Protein AF-X0Y230-F1 (afdb_monomer)

Sequence (253 aa):
PLDTLATDNTNALYVGYWQPINAIVFDIGTAVNNNAAVLLVQYWNGAAWASCSAVDTTDSPSGTPFAIDGALTWGIGDVAAGAESPRRINGFTLFWYRITTDTLLDAVDILKVTVVKDWRGIEDLTDGQYITCSGFLWMDDGDDDKQDFLENVISESRGSFAKFKDTTADEDIAAADEIYIGFPIRVIGFSLDVVSEYHNNGNASTLEVYYWSGSTWVEYTAADELTDGTSKNSKTFCQSGEVRLEDKGTLVK

Solvent-accessible surface area (backbone atoms only — not comparable to full-atom values): 15120 Å² total; per-residue (Å²): 119,51,51,49,35,37,80,40,100,79,41,58,52,77,50,69,35,90,53,79,64,37,30,44,35,43,39,52,44,93,41,42,22,80,39,66,41,53,78,45,43,26,36,32,48,74,86,52,78,43,73,44,73,54,46,76,47,16,40,42,102,77,50,12,47,55,47,39,57,30,33,42,35,43,58,98,64,55,58,57,72,69,46,68,29,66,46,78,57,98,89,43,76,20,32,41,35,39,37,37,49,80,39,61,41,40,61,46,39,75,75,46,79,48,73,42,64,66,90,70,76,85,74,80,85,72,89,82,71,90,75,80,70,77,36,35,36,40,36,40,62,92,75,74,43,77,47,80,33,40,80,23,64,72,42,92,47,97,86,40,60,69,74,83,71,84,74,100,61,95,60,70,89,52,98,72,42,47,77,48,79,35,60,98,61,93,71,57,50,52,75,48,85,49,61,77,90,75,72,51,46,87,54,81,47,79,84,80,50,69,46,77,75,87,85,49,79,43,78,61,43,75,91,40,61,53,41,65,45,17,43,52,96,59,6,37,56,42,37,50,27,45,35,38,38,56,78,78,71,61,76,83,128

pLDDT: mean 83.29, std 13.49, range [33.19, 96.44]

Foldseek 3Di:
DLQCQAVDQPRWDKDFDADDFFKKWFAWDPDFWPDAKDKWKWWDQPPDTHTFPWDAPCDDPRNTHRRHTTMTGGDPPSQAVLRFAWDDDPNDTGTMMIMGINDGTDDIDTPDMDTHHDDDDPPDPDPPDDDQWPWKWKADPVVRDIDTLSVQQRDPDPPRDDDDDDDDDDDDQDPPMDIDTHDPDDDQWHWDAQPLVPDFFPDQDDDWDWDDPVPDTDTQDVVQVWDQQCDDPRTGRRHTGITGGRDSPHDPD

Structure (mmCIF, N/CA/C/O backbone):
data_AF-X0Y230-F1
#
_entry.id   AF-X0Y230-F1
#
loop_
_atom_site.group_PDB
_atom_site.id
_atom_site.type_symbol
_atom_site.label_atom_id
_atom_site.label_alt_id
_atom_site.label_comp_id
_atom_site.label_asym_id
_atom_site.label_entity_id
_atom_site.label_seq_id
_atom_site.pdbx_PDB_ins_code
_atom_site.Cartn_x
_atom_site.Cartn_y
_atom_site.Cartn_z
_atom_site.occupancy
_atom_site.B_iso_or_equiv
_atom_site.auth_seq_id
_atom_site.auth_comp_id
_atom_site.auth_asym_id
_atom_site.auth_atom_id
_atom_site.pdbx_PDB_model_num
ATOM 1 N N . PRO A 1 1 ? 19.634 -15.670 -23.166 1.00 53.16 1 PRO A N 1
ATOM 2 C CA . PRO A 1 1 ? 20.045 -14.584 -24.087 1.00 53.16 1 PRO A CA 1
ATOM 3 C C . PRO A 1 1 ? 18.844 -13.672 -24.380 1.00 53.16 1 PRO A C 1
ATOM 5 O O . PRO A 1 1 ? 17.724 -14.170 -24.401 1.00 53.16 1 PRO A O 1
ATOM 8 N N . LEU A 1 2 ? 19.047 -12.356 -24.529 1.00 56.75 2 LEU A N 1
ATOM 9 C CA . LEU A 1 2 ? 17.942 -11.429 -24.839 1.00 56.75 2 LEU A CA 1
ATOM 10 C C . LEU A 1 2 ? 17.310 -11.685 -26.221 1.00 56.75 2 LEU A C 1
ATOM 12 O O . LEU A 1 2 ? 16.158 -11.313 -26.425 1.00 56.75 2 LEU A O 1
ATOM 16 N N . ASP A 1 3 ? 18.004 -12.400 -27.114 1.00 52.84 3 ASP A N 1
ATOM 17 C CA . ASP A 1 3 ? 17.516 -12.746 -28.457 1.00 52.84 3 ASP A CA 1
ATOM 18 C C . ASP A 1 3 ? 16.308 -13.703 -28.472 1.00 52.84 3 ASP A C 1
ATOM 20 O O . ASP A 1 3 ? 15.740 -13.943 -29.529 1.00 52.84 3 ASP A O 1
ATOM 24 N N . THR A 1 4 ? 15.881 -14.238 -27.319 1.00 55.38 4 THR A N 1
ATOM 25 C CA . THR A 1 4 ? 14.679 -15.082 -27.206 1.00 55.38 4 THR A CA 1
ATOM 26 C C . THR A 1 4 ? 13.485 -14.357 -26.584 1.00 55.38 4 THR A C 1
ATOM 28 O O . THR A 1 4 ? 12.434 -14.969 -26.398 1.00 55.38 4 THR A O 1
ATOM 31 N N . LEU A 1 5 ? 13.597 -13.067 -26.232 1.00 58.09 5 LEU A N 1
ATOM 32 C CA . LEU A 1 5 ? 12.553 -12.382 -25.454 1.00 58.09 5 LEU A CA 1
ATOM 33 C C . LEU A 1 5 ? 11.200 -12.276 -26.186 1.00 58.09 5 LEU A C 1
ATOM 35 O O . LEU A 1 5 ? 10.178 -12.168 -25.524 1.00 58.09 5 LEU A O 1
ATOM 39 N N . ALA A 1 6 ? 11.177 -12.385 -27.519 1.00 54.72 6 ALA A N 1
ATOM 40 C CA . ALA A 1 6 ? 9.938 -12.338 -28.306 1.00 54.72 6 ALA A CA 1
ATOM 41 C C . ALA A 1 6 ? 9.612 -13.624 -29.077 1.00 54.72 6 ALA A C 1
ATOM 43 O O . ALA A 1 6 ? 8.663 -13.645 -29.861 1.00 54.72 6 ALA A O 1
ATOM 44 N N . THR A 1 7 ? 10.386 -14.702 -28.904 1.00 52.50 7 THR A N 1
ATOM 45 C CA . THR A 1 7 ? 10.084 -15.982 -29.576 1.00 52.50 7 THR A CA 1
ATOM 46 C C . THR A 1 7 ? 8.878 -16.695 -28.965 1.00 52.50 7 THR A C 1
ATOM 48 O O . THR A 1 7 ? 8.292 -17.568 -29.600 1.00 52.50 7 THR A O 1
ATOM 51 N N . ASP A 1 8 ? 8.485 -16.303 -27.755 1.00 54.91 8 ASP A N 1
ATOM 52 C CA . ASP A 1 8 ? 7.215 -16.640 -27.133 1.00 54.91 8 ASP A CA 1
ATOM 53 C C . ASP A 1 8 ? 6.731 -15.435 -26.310 1.00 54.91 8 ASP A C 1
ATOM 55 O O . ASP A 1 8 ? 7.521 -14.643 -25.804 1.00 54.91 8 ASP A O 1
ATOM 59 N N . ASN A 1 9 ? 5.420 -15.281 -26.168 1.00 54.03 9 ASN A N 1
ATOM 60 C CA . ASN A 1 9 ? 4.802 -14.235 -25.348 1.00 54.03 9 ASN A CA 1
ATOM 61 C C . ASN A 1 9 ? 4.917 -14.507 -23.831 1.00 54.03 9 ASN A C 1
ATOM 63 O O . ASN A 1 9 ? 4.177 -13.919 -23.037 1.00 54.03 9 ASN A O 1
ATOM 67 N N . THR A 1 10 ? 5.795 -15.427 -23.423 1.00 62.84 10 THR A N 1
ATOM 68 C CA . THR A 1 10 ? 6.021 -15.819 -22.028 1.00 62.84 10 THR A CA 1
ATOM 69 C C . THR A 1 10 ? 7.382 -15.367 -21.499 1.00 62.84 10 THR A C 1
ATOM 71 O O . THR A 1 10 ? 7.554 -15.273 -20.280 1.00 62.84 10 THR A O 1
ATOM 74 N N . ASN A 1 11 ? 8.314 -15.018 -22.386 1.00 82.44 11 ASN A N 1
ATOM 75 C CA . ASN A 1 11 ? 9.632 -14.528 -22.030 1.00 82.44 11 ASN A CA 1
ATOM 76 C C . ASN A 1 11 ? 9.553 -13.063 -21.603 1.00 82.44 11 ASN A C 1
ATOM 78 O O . ASN A 1 11 ? 8.995 -12.202 -22.278 1.00 82.44 11 ASN A O 1
ATOM 82 N N . ALA A 1 12 ? 10.105 -12.787 -20.427 1.00 88.81 12 ALA A N 1
ATOM 83 C CA . ALA A 1 12 ? 10.137 -11.457 -19.851 1.00 88.81 12 ALA A CA 1
ATOM 84 C C . ALA A 1 12 ? 11.400 -11.289 -19.010 1.00 88.81 12 ALA A C 1
ATOM 86 O O . ALA A 1 12 ? 11.891 -12.247 -18.402 1.00 88.81 12 ALA A O 1
ATOM 87 N N . LEU A 1 13 ? 11.900 -10.059 -18.938 1.00 90.88 13 LEU A N 1
ATOM 88 C CA . LEU A 1 13 ? 12.910 -9.688 -17.953 1.00 90.88 13 LEU A CA 1
ATOM 89 C C . LEU A 1 13 ? 12.200 -9.384 -16.640 1.00 90.88 13 LEU A C 1
ATOM 91 O O . LEU A 1 13 ? 11.261 -8.595 -16.625 1.00 90.88 13 LEU A O 1
ATOM 95 N N . TYR A 1 14 ? 12.654 -9.989 -15.545 1.00 93.38 14 TYR A N 1
ATOM 96 C CA . TYR A 1 14 ? 12.117 -9.732 -14.212 1.00 93.38 14 TYR A CA 1
ATOM 97 C C . TYR A 1 14 ? 13.120 -8.926 -13.397 1.00 93.38 14 TYR A C 1
ATOM 99 O O . TYR A 1 14 ? 14.241 -9.375 -13.160 1.00 93.38 14 TYR A O 1
ATOM 107 N N . VAL A 1 15 ? 12.694 -7.755 -12.935 1.00 95.00 15 VAL A N 1
ATOM 108 C CA . VAL A 1 15 ? 13.459 -6.889 -12.038 1.00 95.00 15 VAL A CA 1
ATOM 109 C C . VAL A 1 15 ? 12.710 -6.819 -10.717 1.00 95.00 15 VAL A C 1
ATOM 111 O O . VAL A 1 15 ? 11.542 -6.442 -10.678 1.00 95.00 15 VAL A O 1
ATOM 114 N N . GLY A 1 16 ? 13.361 -7.251 -9.640 1.00 94.19 16 GLY A N 1
ATOM 115 C CA . GLY A 1 16 ? 12.783 -7.283 -8.299 1.00 94.19 16 GLY A CA 1
ATOM 116 C C . GLY A 1 16 ? 13.491 -6.309 -7.369 1.00 94.19 16 GLY A C 1
ATOM 117 O O . GLY A 1 16 ? 14.721 -6.251 -7.362 1.00 94.19 16 GLY A O 1
ATOM 118 N N . TYR A 1 17 ? 12.731 -5.588 -6.548 1.00 94.75 17 TYR A N 1
ATOM 119 C CA . TYR A 1 17 ? 13.275 -4.747 -5.482 1.00 94.75 17 TYR A CA 1
ATOM 120 C C . TYR A 1 17 ? 12.468 -4.903 -4.187 1.00 94.75 17 TYR A C 1
ATOM 122 O O . TYR A 1 17 ? 11.308 -5.306 -4.206 1.00 94.75 17 TYR A O 1
ATOM 130 N N . TRP A 1 18 ? 13.084 -4.645 -3.029 1.00 91.00 18 TRP A N 1
ATOM 131 C CA . TRP A 1 18 ? 12.427 -4.8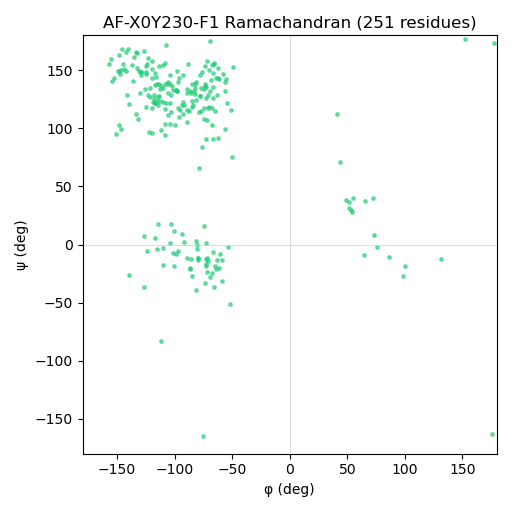47 -1.724 1.00 91.00 18 TRP A CA 1
ATOM 132 C C . TRP A 1 18 ? 11.329 -3.816 -1.431 1.00 91.00 18 TRP A C 1
ATOM 134 O O . TRP A 1 18 ? 10.564 -3.969 -0.486 1.00 91.00 18 TRP A O 1
ATOM 144 N N . GLN A 1 19 ? 11.268 -2.757 -2.231 1.00 89.31 19 GLN A N 1
ATOM 145 C CA . GLN A 1 19 ? 10.275 -1.695 -2.190 1.00 89.31 19 GLN A CA 1
ATOM 146 C C . GLN A 1 19 ? 9.822 -1.400 -3.620 1.00 89.31 19 GLN A C 1
ATOM 148 O O . GLN A 1 19 ? 10.543 -1.724 -4.566 1.00 89.31 19 GLN A O 1
ATOM 153 N N . PRO A 1 20 ? 8.670 -0.750 -3.795 1.00 89.56 20 PRO A N 1
ATOM 154 C CA . PRO A 1 20 ? 8.321 -0.192 -5.084 1.00 89.56 20 PRO A CA 1
ATOM 155 C C . PRO A 1 20 ? 9.340 0.819 -5.619 1.00 89.56 20 PRO A C 1
ATOM 157 O O . PRO A 1 20 ? 9.945 1.576 -4.853 1.00 89.56 20 PRO A O 1
ATOM 160 N N . ILE A 1 21 ? 9.497 0.848 -6.937 1.00 91.81 21 ILE A N 1
ATOM 161 C CA . ILE A 1 21 ? 10.421 1.715 -7.678 1.00 91.81 21 ILE A CA 1
ATOM 162 C C . ILE A 1 21 ? 9.663 2.484 -8.763 1.00 91.81 21 ILE A C 1
ATOM 164 O O . ILE A 1 21 ? 8.522 2.156 -9.079 1.00 91.81 21 ILE A O 1
ATOM 168 N N . ASN A 1 22 ? 10.301 3.504 -9.334 1.00 92.12 22 ASN A N 1
ATOM 169 C CA . ASN A 1 22 ? 9.739 4.294 -10.434 1.00 92.12 22 ASN A CA 1
ATOM 170 C C . ASN A 1 22 ? 10.625 4.344 -11.683 1.00 92.12 22 ASN A C 1
ATOM 172 O O . ASN A 1 22 ? 10.225 4.892 -12.711 1.00 92.12 22 ASN A O 1
ATOM 176 N N . ALA A 1 23 ? 11.832 3.779 -11.606 1.00 93.62 23 ALA A N 1
ATOM 177 C CA . ALA A 1 23 ? 12.665 3.598 -12.777 1.00 93.62 23 ALA A CA 1
ATOM 178 C C . ALA A 1 23 ? 13.568 2.373 -12.690 1.00 93.62 23 ALA A C 1
ATOM 180 O O . ALA A 1 23 ? 14.070 2.013 -11.620 1.00 93.62 23 ALA A O 1
ATOM 181 N N . ILE A 1 24 ? 13.849 1.806 -13.860 1.00 96.00 24 ILE A N 1
ATOM 182 C CA . ILE A 1 24 ? 14.870 0.785 -14.080 1.00 96.00 24 ILE A CA 1
ATOM 183 C C . ILE A 1 24 ? 15.871 1.358 -15.079 1.00 96.00 24 ILE A C 1
ATOM 185 O O . ILE A 1 24 ? 15.512 1.666 -16.208 1.00 96.00 24 ILE A O 1
ATOM 189 N N . VAL A 1 25 ? 17.118 1.511 -14.653 1.00 96.44 25 VAL A N 1
ATOM 190 C CA . VAL A 1 25 ? 18.216 2.081 -15.437 1.00 96.44 25 VAL A CA 1
ATOM 191 C C . VAL A 1 25 ? 19.114 0.951 -15.926 1.00 96.44 25 VAL A C 1
ATOM 193 O O . VAL A 1 25 ? 19.560 0.126 -15.121 1.00 96.44 25 VAL A O 1
ATOM 196 N N . PHE A 1 26 ? 19.391 0.946 -17.225 1.00 96.12 26 PHE A N 1
ATOM 197 C CA . PHE A 1 26 ? 20.202 -0.038 -17.926 1.00 96.12 26 PHE A CA 1
ATOM 198 C C . PHE A 1 26 ? 21.497 0.591 -18.442 1.00 96.12 26 PHE A C 1
ATOM 200 O O . PHE A 1 26 ? 21.484 1.662 -19.044 1.00 96.12 26 PHE A O 1
ATOM 207 N N . ASP A 1 27 ? 22.596 -0.119 -18.208 1.00 96.38 27 ASP A N 1
ATOM 208 C CA . ASP A 1 27 ? 23.914 0.111 -18.804 1.00 96.38 27 ASP A CA 1
ATOM 209 C C . ASP A 1 27 ? 24.123 -0.987 -19.854 1.00 96.38 27 ASP A C 1
ATOM 211 O O . ASP A 1 27 ? 24.160 -2.182 -19.514 1.00 96.38 27 ASP A O 1
ATOM 215 N N . ILE A 1 28 ? 24.134 -0.591 -21.123 1.00 94.12 28 ILE A N 1
ATOM 216 C CA . ILE A 1 28 ? 24.151 -1.474 -22.281 1.00 94.12 28 ILE A CA 1
ATOM 217 C C . ILE A 1 28 ? 25.589 -1.609 -22.784 1.00 94.12 28 ILE A C 1
ATOM 219 O O . ILE A 1 28 ? 26.332 -0.647 -22.957 1.00 94.12 28 ILE A O 1
ATOM 223 N N . GLY A 1 29 ? 25.993 -2.852 -23.021 1.00 92.75 29 GLY A N 1
ATOM 224 C CA . GLY A 1 29 ? 27.313 -3.183 -23.527 1.00 92.75 29 GLY A CA 1
ATOM 225 C C . GLY A 1 29 ? 27.478 -2.883 -25.014 1.00 92.75 29 GLY A C 1
ATOM 226 O O . GLY A 1 29 ? 26.696 -2.191 -25.657 1.00 92.75 29 GLY A O 1
ATOM 227 N N . THR A 1 30 ? 28.534 -3.444 -25.599 1.00 92.31 30 THR A N 1
ATOM 228 C CA . THR A 1 30 ? 28.849 -3.217 -27.016 1.00 92.31 30 THR A CA 1
ATOM 229 C C . THR A 1 30 ? 27.891 -3.924 -27.976 1.00 92.31 30 THR A C 1
ATOM 231 O O . THR A 1 30 ? 27.796 -3.516 -29.131 1.00 92.31 30 THR A O 1
ATOM 234 N N . ALA A 1 31 ? 27.219 -4.994 -27.532 1.00 93.06 31 ALA A N 1
ATOM 235 C CA . ALA A 1 31 ? 26.151 -5.636 -28.290 1.00 93.06 31 ALA A CA 1
ATOM 236 C C . ALA A 1 31 ? 24.815 -4.970 -27.941 1.00 93.06 31 ALA A C 1
ATOM 238 O O . ALA A 1 31 ? 24.370 -5.025 -26.793 1.00 93.06 31 ALA A O 1
ATOM 239 N N . VAL A 1 32 ? 24.202 -4.338 -28.939 1.00 92.94 32 VAL A N 1
ATOM 240 C CA . VAL A 1 32 ? 22.982 -3.534 -28.804 1.00 92.94 32 VAL A CA 1
ATOM 241 C C . VAL A 1 32 ? 21.895 -4.060 -29.728 1.00 92.94 32 VAL A C 1
ATOM 243 O O . VAL A 1 32 ? 22.179 -4.736 -30.721 1.00 92.94 32 VAL A O 1
ATOM 246 N N . ASN A 1 33 ? 20.649 -3.708 -29.429 1.00 91.81 33 ASN A N 1
ATOM 247 C CA . ASN A 1 33 ? 19.531 -4.036 -30.298 1.00 91.81 33 ASN A CA 1
ATOM 248 C C . ASN A 1 33 ? 19.413 -3.025 -31.448 1.00 91.81 33 ASN A C 1
ATOM 250 O O . ASN A 1 33 ? 19.541 -1.822 -31.237 1.00 91.81 33 ASN A O 1
ATOM 254 N N . ASN A 1 34 ? 19.143 -3.517 -32.659 1.00 91.00 34 ASN A N 1
ATOM 255 C CA . ASN A 1 34 ? 18.923 -2.707 -33.861 1.00 91.00 34 ASN A CA 1
ATOM 256 C C . ASN A 1 34 ? 17.489 -2.838 -34.403 1.00 91.00 34 ASN A C 1
ATOM 258 O O . ASN A 1 34 ? 17.124 -2.139 -35.351 1.00 91.00 34 ASN A O 1
ATOM 262 N N . ASN A 1 35 ? 16.658 -3.698 -33.805 1.00 89.88 35 ASN A N 1
ATOM 263 C CA . ASN A 1 35 ? 15.277 -3.917 -34.228 1.00 89.88 35 ASN A CA 1
ATOM 264 C C . ASN A 1 35 ? 14.317 -2.957 -33.517 1.00 89.88 35 ASN A C 1
ATOM 266 O O . ASN A 1 35 ? 14.331 -2.837 -32.291 1.00 89.88 35 ASN A O 1
ATOM 270 N N . ALA A 1 36 ? 13.456 -2.284 -34.282 1.00 90.88 36 ALA A N 1
ATOM 271 C CA . ALA A 1 36 ? 12.382 -1.476 -33.711 1.00 90.88 36 ALA A CA 1
ATOM 272 C C . ALA A 1 36 ? 11.404 -2.369 -32.929 1.00 90.88 36 ALA A C 1
ATOM 274 O O . ALA A 1 36 ? 10.925 -3.384 -33.447 1.00 90.88 36 ALA A O 1
ATOM 275 N N . ALA A 1 37 ? 11.127 -1.979 -31.688 1.00 90.06 37 ALA A N 1
ATOM 276 C CA . ALA A 1 37 ? 10.276 -2.717 -30.764 1.00 90.06 37 ALA A CA 1
ATOM 277 C C . ALA A 1 37 ? 9.679 -1.762 -29.726 1.00 90.06 37 ALA A C 1
ATOM 279 O O . ALA A 1 37 ? 10.213 -0.684 -29.472 1.00 90.06 37 ALA A O 1
ATOM 280 N N . VAL A 1 38 ? 8.590 -2.176 -29.096 1.00 89.38 38 VAL A N 1
ATOM 281 C CA . VAL A 1 38 ? 7.947 -1.468 -27.993 1.00 89.38 38 VAL A CA 1
ATOM 282 C C . VAL A 1 38 ? 8.155 -2.264 -26.713 1.00 89.38 38 VAL A C 1
ATOM 284 O O . VAL A 1 38 ? 7.760 -3.429 -26.617 1.00 89.38 38 VAL A O 1
ATOM 287 N N . LEU A 1 39 ? 8.760 -1.623 -25.712 1.00 91.31 39 LEU A N 1
ATOM 288 C CA . LEU A 1 39 ? 8.849 -2.175 -24.365 1.00 91.31 39 LEU A CA 1
ATOM 289 C C . LEU A 1 39 ? 7.565 -1.910 -23.588 1.00 91.31 39 LEU A C 1
ATOM 291 O O . LEU A 1 39 ? 7.044 -0.798 -23.558 1.00 91.31 39 LEU A O 1
ATOM 295 N N . LEU A 1 40 ? 7.086 -2.947 -22.909 1.00 91.69 40 LEU A N 1
ATOM 296 C CA . LEU A 1 40 ? 5.986 -2.858 -21.963 1.00 91.69 40 LEU A CA 1
ATOM 297 C C . LEU A 1 40 ? 6.490 -3.237 -20.574 1.00 91.69 40 LEU A C 1
ATOM 299 O O . LEU A 1 40 ? 6.963 -4.355 -20.364 1.00 91.69 40 LEU A O 1
ATOM 303 N N . VAL A 1 41 ? 6.348 -2.312 -19.625 1.00 94.06 41 VAL A N 1
ATOM 304 C CA . VAL A 1 41 ? 6.655 -2.542 -18.211 1.00 94.06 41 VAL A CA 1
ATOM 305 C C . VAL A 1 41 ? 5.368 -2.845 -17.462 1.00 94.06 41 VAL A C 1
ATOM 307 O O . VAL A 1 41 ? 4.351 -2.166 -17.622 1.00 94.06 41 VAL A O 1
ATOM 310 N N . GLN A 1 42 ? 5.401 -3.897 -16.650 1.00 94.31 42 GLN A N 1
ATOM 311 C CA . GLN A 1 42 ? 4.252 -4.333 -15.871 1.00 94.31 42 GLN A CA 1
ATOM 312 C C . GLN A 1 42 ? 4.674 -4.685 -14.448 1.00 94.31 42 GLN A C 1
ATOM 314 O O . GLN A 1 42 ? 5.707 -5.316 -14.247 1.00 94.31 42 GLN A O 1
ATOM 319 N N . TYR A 1 43 ? 3.860 -4.331 -13.464 1.00 94.38 43 TYR A N 1
ATOM 320 C CA . TYR A 1 43 ? 4.069 -4.638 -12.052 1.00 94.38 43 TYR A CA 1
ATOM 321 C C . TYR A 1 43 ? 3.081 -5.708 -11.580 1.00 94.38 43 TYR A C 1
ATOM 323 O O . TYR A 1 43 ? 2.017 -5.908 -12.173 1.00 94.38 43 TYR A O 1
ATOM 331 N N . TRP A 1 44 ? 3.430 -6.430 -10.518 1.00 94.25 44 TRP A N 1
ATOM 332 C CA . TRP A 1 44 ? 2.494 -7.354 -9.878 1.00 94.25 44 TRP A CA 1
ATOM 333 C C . TRP A 1 44 ? 1.556 -6.606 -8.931 1.00 94.25 44 TRP A C 1
ATOM 335 O O . TRP A 1 44 ? 2.017 -5.955 -7.995 1.00 94.25 44 TRP A O 1
ATOM 345 N N . ASN A 1 45 ? 0.244 -6.748 -9.136 1.00 91.00 45 ASN A N 1
ATOM 346 C CA . ASN A 1 45 ? -0.768 -6.071 -8.318 1.00 91.00 45 ASN A CA 1
ATOM 347 C C . ASN A 1 45 ? -1.410 -6.952 -7.231 1.00 91.00 45 ASN A C 1
ATOM 349 O O . ASN A 1 45 ? -2.454 -6.612 -6.688 1.00 91.00 45 ASN A O 1
ATOM 353 N N . GLY A 1 46 ? -0.842 -8.133 -6.974 1.00 90.88 46 GLY A N 1
ATOM 354 C CA . GLY A 1 46 ? -1.400 -9.117 -6.039 1.00 90.88 46 GLY A CA 1
ATOM 355 C C . GLY A 1 46 ? -2.202 -10.227 -6.721 1.00 90.88 46 GLY A C 1
ATOM 356 O O . GLY A 1 46 ? -2.213 -11.350 -6.221 1.00 90.88 46 GLY A O 1
ATOM 357 N N . ALA A 1 47 ? -2.783 -9.964 -7.895 1.00 88.50 47 ALA A N 1
ATOM 358 C CA . ALA A 1 47 ? -3.618 -10.923 -8.627 1.00 88.50 47 ALA A CA 1
ATOM 359 C C . ALA A 1 47 ? -3.177 -11.147 -10.083 1.00 88.50 47 ALA A C 1
ATOM 361 O O . ALA A 1 47 ? -3.247 -12.264 -10.600 1.00 88.50 47 ALA A O 1
ATOM 362 N N . ALA A 1 48 ? -2.712 -10.096 -10.751 1.00 91.56 48 ALA A N 1
ATOM 363 C CA . ALA A 1 48 ? -2.304 -10.092 -12.145 1.00 91.56 48 ALA A CA 1
ATOM 364 C C . ALA A 1 48 ? -1.125 -9.132 -12.373 1.00 91.56 48 ALA A C 1
ATOM 366 O O . ALA A 1 48 ? -0.745 -8.332 -11.518 1.00 91.56 48 ALA A O 1
ATOM 367 N N . TRP A 1 49 ? -0.528 -9.230 -13.558 1.00 92.81 49 TRP A N 1
ATOM 368 C CA . TRP A 1 49 ? 0.446 -8.249 -14.019 1.00 92.81 49 TRP A CA 1
ATOM 369 C C . TRP A 1 49 ? -0.292 -7.074 -14.654 1.00 92.81 49 TRP A C 1
ATOM 371 O O . TRP A 1 49 ? -0.996 -7.259 -15.647 1.00 92.81 49 TRP A O 1
ATOM 381 N N . ALA A 1 50 ? -0.132 -5.891 -14.077 1.00 94.00 50 ALA A N 1
ATOM 382 C CA . ALA A 1 50 ? -0.739 -4.652 -14.540 1.00 94.00 50 ALA A CA 1
ATOM 383 C C . ALA A 1 50 ? 0.317 -3.776 -15.220 1.00 94.00 50 ALA A C 1
ATOM 385 O O . ALA A 1 50 ? 1.455 -3.719 -14.766 1.00 94.00 50 ALA A O 1
ATOM 386 N N . SER A 1 51 ? -0.036 -3.116 -16.321 1.00 92.19 51 SER A N 1
ATOM 387 C CA . SER A 1 51 ? 0.896 -2.250 -17.052 1.00 92.19 51 SER A CA 1
ATOM 388 C C . SER A 1 51 ? 1.068 -0.895 -16.365 1.00 92.19 51 SER A C 1
ATOM 390 O O . SER A 1 51 ? 0.104 -0.362 -15.818 1.00 92.19 51 SER A O 1
ATOM 392 N N . CYS A 1 52 ? 2.270 -0.325 -16.439 1.00 88.75 52 CYS A N 1
ATOM 393 C CA . CYS A 1 52 ? 2.514 1.088 -16.147 1.00 88.75 52 CYS A CA 1
ATOM 394 C C . CYS A 1 52 ? 2.867 1.847 -17.435 1.00 88.75 52 CYS A C 1
ATOM 396 O O . CYS A 1 52 ? 3.347 1.260 -18.409 1.00 88.75 52 CYS A O 1
ATOM 398 N N . SER A 1 53 ? 2.613 3.155 -17.449 1.00 89.56 53 SER A N 1
ATOM 399 C CA . SER A 1 53 ? 2.913 4.044 -18.579 1.00 89.56 53 SER A CA 1
ATOM 400 C C . SER A 1 53 ? 4.399 4.412 -18.608 1.00 89.56 53 SER A C 1
ATOM 402 O O . SER A 1 53 ? 4.773 5.558 -18.379 1.00 89.56 53 SER A O 1
ATOM 404 N N . ALA A 1 54 ? 5.265 3.426 -18.842 1.00 91.81 54 ALA A N 1
ATOM 405 C CA . ALA A 1 54 ? 6.704 3.650 -18.857 1.00 91.81 54 ALA A CA 1
ATOM 406 C C . ALA A 1 54 ? 7.160 4.418 -20.110 1.00 91.81 54 ALA A C 1
ATOM 408 O O . ALA A 1 54 ? 6.766 4.106 -21.233 1.00 91.81 54 ALA A O 1
ATOM 409 N N . VAL A 1 55 ? 8.035 5.396 -19.901 1.00 92.94 55 VAL A N 1
ATOM 410 C CA . VAL A 1 55 ? 8.821 6.086 -20.919 1.00 92.94 55 VAL A CA 1
ATOM 411 C C . VAL A 1 55 ? 10.158 5.372 -21.044 1.00 92.94 55 VAL A C 1
ATOM 413 O O . VAL A 1 55 ? 10.893 5.247 -20.059 1.00 92.94 55 VAL A O 1
ATOM 416 N N . ASP A 1 56 ? 10.460 4.918 -22.255 1.00 94.25 56 ASP A N 1
ATOM 417 C CA . ASP A 1 56 ? 11.752 4.344 -22.599 1.00 94.25 56 ASP A CA 1
ATOM 418 C C . ASP A 1 56 ? 12.727 5.444 -23.022 1.00 94.25 56 ASP A C 1
ATOM 420 O O . ASP A 1 56 ? 12.375 6.335 -23.787 1.00 94.25 56 ASP A O 1
ATOM 424 N N . THR A 1 57 ? 13.932 5.402 -22.460 1.00 94.19 57 THR A N 1
ATOM 425 C CA . THR A 1 57 ? 15.070 6.256 -22.838 1.00 94.19 57 THR A CA 1
ATOM 426 C C . THR A 1 57 ? 16.312 5.428 -23.168 1.00 94.19 57 THR A C 1
ATOM 428 O O . THR A 1 57 ? 17.393 5.978 -23.349 1.00 94.19 57 THR A O 1
ATOM 431 N N . THR A 1 58 ? 16.173 4.098 -23.221 1.00 92.31 58 THR A N 1
ATOM 432 C CA . THR A 1 58 ? 17.175 3.176 -23.779 1.00 92.31 58 THR A CA 1
ATOM 433 C C . THR A 1 58 ? 17.101 3.121 -25.307 1.00 92.31 58 THR A C 1
ATOM 435 O O . THR A 1 58 ? 17.856 2.382 -25.950 1.00 92.31 58 THR A O 1
ATOM 438 N N . ASP A 1 59 ? 16.173 3.877 -25.898 1.00 88.38 59 ASP A N 1
ATOM 439 C CA . ASP A 1 59 ? 15.929 3.904 -27.320 1.00 88.38 59 ASP A CA 1
ATOM 440 C C . ASP A 1 59 ? 16.862 4.866 -28.068 1.00 88.38 59 ASP A C 1
ATOM 442 O O . ASP A 1 59 ? 17.162 5.988 -27.664 1.00 88.38 59 ASP A O 1
ATOM 446 N N . SER A 1 60 ? 17.339 4.415 -29.226 1.00 76.94 60 SER A N 1
ATOM 447 C CA . SER A 1 60 ? 17.854 5.324 -30.255 1.00 76.94 60 SER A CA 1
ATOM 448 C C . SER A 1 60 ? 16.686 6.176 -30.784 1.00 76.94 60 SER A C 1
ATOM 450 O O . SER A 1 60 ? 15.553 5.689 -30.772 1.00 76.94 60 SER A O 1
ATOM 452 N N . PRO A 1 61 ? 16.910 7.382 -31.357 1.00 70.12 61 PRO A N 1
ATOM 453 C CA . PRO A 1 61 ? 15.860 8.212 -31.978 1.00 70.12 61 PRO A CA 1
ATOM 454 C C . PRO A 1 61 ? 14.996 7.515 -33.059 1.00 70.12 61 PRO A C 1
ATOM 456 O O . PRO A 1 61 ? 14.080 8.126 -33.605 1.00 70.12 61 PRO A O 1
ATOM 459 N N . SER A 1 62 ? 15.280 6.252 -33.383 1.00 71.00 62 SER A N 1
ATOM 460 C CA . SER A 1 62 ? 14.511 5.347 -34.237 1.00 71.00 62 SER A CA 1
ATOM 461 C C . SER A 1 62 ? 13.472 4.459 -33.522 1.00 71.00 62 SER A C 1
ATOM 463 O O . SER A 1 62 ? 12.843 3.655 -34.209 1.00 71.00 62 SER A O 1
ATOM 465 N N . GLY A 1 63 ? 13.276 4.554 -32.198 1.00 83.69 63 GLY A N 1
ATOM 466 C CA . GLY A 1 63 ? 12.344 3.679 -31.460 1.00 83.69 63 GLY A CA 1
ATOM 467 C C . GLY A 1 63 ? 12.862 2.243 -31.314 1.00 83.69 63 GLY A C 1
ATOM 468 O O . GLY A 1 63 ? 12.135 1.267 -31.502 1.00 83.69 63 GLY A O 1
ATOM 469 N N . THR A 1 64 ? 14.163 2.118 -31.066 1.00 92.50 64 THR A N 1
ATOM 470 C CA . THR A 1 64 ? 14.880 0.844 -30.960 1.00 92.50 64 THR A CA 1
ATOM 471 C C . THR A 1 64 ? 15.322 0.660 -29.508 1.00 92.50 64 THR A C 1
ATOM 473 O O . THR A 1 64 ? 16.337 1.253 -29.148 1.00 92.50 64 THR A O 1
ATOM 476 N N . PRO A 1 65 ? 14.598 -0.106 -28.673 1.00 92.38 65 PRO A N 1
ATOM 477 C CA . PRO A 1 65 ? 14.911 -0.228 -27.250 1.00 92.38 65 PRO A CA 1
ATOM 478 C C . PRO A 1 65 ? 16.237 -0.951 -27.036 1.00 92.38 65 PRO A C 1
ATOM 480 O O . PRO A 1 65 ? 16.630 -1.765 -27.873 1.00 92.38 65 PRO A O 1
ATOM 483 N N . PHE A 1 66 ? 16.902 -0.689 -25.909 1.00 92.50 66 PHE A N 1
ATOM 484 C CA . PHE A 1 66 ? 18.235 -1.215 -25.584 1.00 92.50 66 PHE A CA 1
ATOM 485 C C . PHE A 1 66 ? 19.303 -0.945 -26.664 1.00 92.50 66 PHE A C 1
ATOM 487 O O . PHE A 1 66 ? 20.229 -1.740 -26.853 1.00 92.50 66 PHE A O 1
ATOM 494 N N . ALA A 1 67 ? 19.167 0.158 -27.402 1.00 94.31 67 ALA A N 1
ATOM 495 C CA . ALA A 1 67 ? 20.175 0.611 -28.359 1.00 94.31 67 ALA A CA 1
ATOM 496 C C . ALA A 1 67 ? 21.276 1.442 -27.682 1.00 94.31 67 ALA A C 1
ATOM 498 O O . ALA A 1 67 ? 22.399 1.505 -28.181 1.00 94.31 67 ALA A O 1
ATOM 499 N N . ILE A 1 68 ? 20.941 2.093 -26.565 1.00 94.81 68 ILE A N 1
ATOM 500 C CA . ILE A 1 68 ? 21.829 2.946 -25.774 1.00 94.81 68 ILE A CA 1
ATOM 501 C C . ILE A 1 68 ? 21.559 2.767 -24.276 1.00 94.81 68 ILE A C 1
ATOM 503 O O . ILE A 1 68 ? 20.517 2.241 -23.875 1.00 94.81 68 ILE A O 1
ATOM 507 N N . ASP A 1 69 ? 22.487 3.253 -23.452 1.00 96.00 69 ASP A N 1
ATOM 508 C CA . ASP A 1 69 ? 22.254 3.441 -22.020 1.00 96.00 69 ASP A CA 1
ATOM 509 C C . ASP A 1 69 ? 21.038 4.330 -21.789 1.00 96.00 69 ASP A C 1
ATOM 511 O O . ASP A 1 69 ? 20.852 5.350 -22.455 1.00 96.00 69 ASP A O 1
ATOM 515 N N . GLY A 1 70 ? 20.241 3.975 -20.790 1.00 95.25 70 GLY A N 1
ATOM 516 C CA . GLY A 1 70 ? 19.027 4.715 -20.502 1.00 95.25 70 GLY A CA 1
ATOM 517 C C . GLY A 1 70 ? 18.212 4.087 -19.394 1.00 95.25 70 GLY A C 1
ATOM 518 O O . GLY A 1 70 ? 18.692 3.270 -18.609 1.00 95.25 70 GLY A O 1
ATOM 519 N N . ALA A 1 71 ? 16.955 4.487 -19.313 1.00 95.19 71 ALA A N 1
ATOM 520 C CA . ALA A 1 71 ? 16.040 4.037 -18.285 1.00 95.19 71 ALA A CA 1
ATOM 521 C C . ALA A 1 71 ? 14.623 3.832 -18.815 1.00 95.19 71 ALA A C 1
ATOM 523 O O . ALA A 1 71 ? 14.155 4.557 -19.690 1.00 95.19 71 ALA A O 1
ATOM 524 N N . LEU A 1 72 ? 13.925 2.888 -18.196 1.00 94.94 72 LEU A N 1
ATOM 525 C CA . LEU A 1 72 ? 12.474 2.794 -18.226 1.00 94.94 72 LEU A CA 1
ATOM 526 C C . LEU A 1 72 ? 11.959 3.543 -17.004 1.00 94.94 72 LEU A C 1
ATOM 528 O O . LEU A 1 72 ? 12.224 3.111 -15.882 1.00 94.94 72 LEU A O 1
ATOM 532 N N . THR A 1 73 ? 11.281 4.669 -17.207 1.00 94.00 73 THR A N 1
ATOM 533 C CA . THR A 1 73 ? 1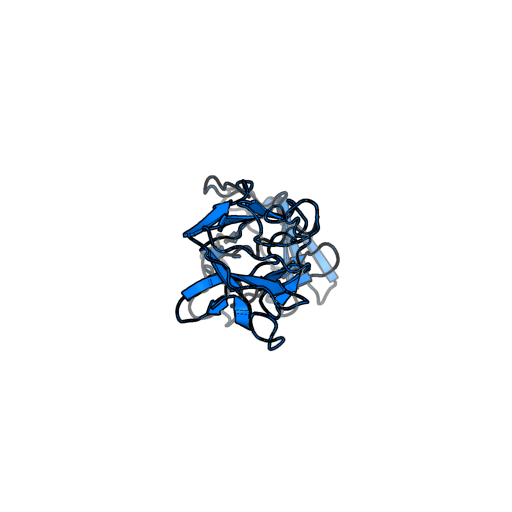0.788 5.539 -16.123 1.00 94.00 73 THR A CA 1
ATOM 534 C C . THR A 1 73 ? 9.273 5.661 -16.187 1.00 94.00 73 THR A C 1
ATOM 536 O O . THR A 1 73 ? 8.715 5.713 -17.274 1.00 94.00 73 THR A O 1
ATOM 539 N N . TRP A 1 74 ? 8.585 5.717 -15.052 1.00 92.06 74 TRP A N 1
ATOM 540 C CA . TRP A 1 74 ? 7.152 6.023 -14.995 1.00 92.06 74 TRP A CA 1
ATOM 541 C C . TRP A 1 74 ? 6.878 7.072 -13.920 1.00 92.06 74 TRP A C 1
ATOM 543 O O . TRP A 1 74 ? 7.637 7.227 -12.962 1.00 92.06 74 TRP A O 1
ATOM 553 N N . GLY A 1 75 ? 5.818 7.849 -14.121 1.00 82.44 75 GLY A N 1
ATOM 554 C CA . GLY A 1 75 ? 5.465 8.982 -13.283 1.00 82.44 75 GLY A CA 1
ATOM 555 C C . GLY A 1 75 ? 4.891 8.579 -11.927 1.00 82.44 75 GLY A C 1
ATOM 556 O O . GLY A 1 75 ? 4.253 7.534 -11.762 1.00 82.44 75 GLY A O 1
ATOM 557 N N . ILE A 1 76 ? 5.060 9.480 -10.958 1.00 64.88 76 ILE A N 1
ATOM 558 C CA . ILE A 1 76 ? 4.447 9.394 -9.632 1.00 64.88 76 ILE A CA 1
ATOM 559 C C . ILE A 1 76 ? 2.918 9.544 -9.763 1.00 64.88 76 ILE A C 1
ATOM 561 O O . ILE A 1 76 ? 2.363 10.640 -9.799 1.00 64.88 76 ILE A O 1
ATOM 565 N N . GLY A 1 77 ? 2.229 8.415 -9.920 1.00 69.69 77 GLY A N 1
ATOM 566 C CA . GLY A 1 77 ? 0.787 8.350 -10.180 1.00 69.69 77 GLY A CA 1
ATOM 567 C C . GLY A 1 77 ? 0.385 7.433 -11.335 1.00 69.69 77 GLY A C 1
ATOM 568 O O . GLY A 1 77 ? -0.789 7.086 -11.424 1.00 69.69 77 GLY A O 1
ATOM 569 N N . ASP A 1 78 ? 1.335 6.982 -12.161 1.00 77.69 78 ASP A N 1
ATOM 570 C CA . ASP A 1 78 ? 1.065 5.966 -13.194 1.00 77.69 78 ASP A CA 1
ATOM 571 C C . ASP A 1 78 ? 0.743 4.601 -12.580 1.00 77.69 78 ASP A C 1
ATOM 573 O O . ASP A 1 78 ? 0.059 3.770 -13.177 1.00 77.69 78 ASP A O 1
ATOM 577 N N . VAL A 1 79 ? 1.222 4.384 -11.358 1.00 80.62 79 VAL A N 1
ATOM 578 C CA . VAL A 1 79 ? 0.841 3.270 -10.502 1.00 80.62 79 VAL A CA 1
ATOM 579 C C . VAL A 1 79 ? 0.139 3.853 -9.283 1.00 80.62 79 VAL A C 1
ATOM 581 O O . VAL A 1 79 ? 0.692 4.716 -8.596 1.00 80.62 79 VAL A O 1
ATOM 584 N N . ALA A 1 80 ? -1.099 3.421 -9.033 1.00 75.62 80 ALA A N 1
ATOM 585 C CA . ALA A 1 80 ? -1.848 3.883 -7.872 1.00 75.62 80 ALA A CA 1
ATOM 586 C C . ALA A 1 80 ? -1.115 3.493 -6.577 1.00 75.62 80 ALA A C 1
ATOM 588 O O . ALA A 1 80 ? -0.521 2.417 -6.479 1.00 75.62 80 ALA A O 1
ATOM 589 N N . ALA A 1 81 ? -1.148 4.377 -5.577 1.00 72.00 81 ALA A N 1
ATOM 590 C CA . ALA A 1 81 ? -0.549 4.095 -4.277 1.00 72.00 81 ALA A CA 1
ATOM 591 C C . ALA A 1 81 ? -1.150 2.804 -3.692 1.00 72.00 81 ALA A C 1
ATOM 593 O O . ALA A 1 81 ? -2.362 2.609 -3.730 1.00 72.00 81 ALA A O 1
ATOM 594 N N . GLY A 1 82 ? -0.292 1.898 -3.217 1.00 75.56 82 GLY A N 1
ATOM 595 C CA . GLY A 1 82 ? -0.709 0.590 -2.698 1.00 75.56 82 GLY A CA 1
ATOM 596 C C . GLY A 1 82 ? -1.095 -0.452 -3.760 1.00 75.56 82 GLY A C 1
ATOM 597 O O . GLY A 1 82 ? -1.368 -1.592 -3.404 1.00 75.56 82 GLY A O 1
ATOM 598 N N . ALA A 1 83 ? -1.082 -0.122 -5.058 1.00 85.25 83 ALA A N 1
ATOM 599 C CA . ALA A 1 83 ? -1.456 -1.076 -6.108 1.00 85.25 83 ALA A CA 1
ATOM 600 C C . ALA A 1 83 ? -0.410 -2.173 -6.348 1.00 85.25 83 ALA A C 1
ATOM 602 O O . ALA A 1 83 ? -0.715 -3.190 -6.962 1.00 85.25 83 ALA A O 1
ATOM 603 N N . GLU A 1 84 ? 0.827 -1.973 -5.903 1.00 90.06 84 GLU A N 1
ATOM 604 C CA . GLU A 1 84 ? 1.918 -2.928 -6.071 1.00 90.06 84 GLU A CA 1
ATOM 605 C C . GLU A 1 84 ? 1.948 -3.886 -4.888 1.00 90.06 84 GLU A C 1
ATOM 607 O O . GLU A 1 84 ? 1.898 -3.468 -3.734 1.00 90.06 84 GLU A O 1
ATOM 612 N N . SER A 1 85 ? 2.075 -5.181 -5.163 1.00 88.69 85 SER A N 1
ATOM 613 C CA . SER A 1 85 ? 2.181 -6.207 -4.127 1.00 88.69 85 SER A CA 1
ATOM 614 C C . SER A 1 85 ? 3.441 -7.044 -4.318 1.00 88.69 85 SER A C 1
ATOM 616 O O . SER A 1 85 ? 3.839 -7.318 -5.457 1.00 88.69 85 SER A O 1
ATOM 618 N N . PRO A 1 86 ? 4.073 -7.513 -3.230 1.00 89.50 86 PRO A N 1
ATOM 619 C CA . PRO A 1 86 ? 5.189 -8.428 -3.351 1.00 89.50 86 PRO A CA 1
ATOM 620 C C . PRO A 1 86 ? 4.722 -9.776 -3.916 1.00 89.50 86 PRO A C 1
ATOM 622 O O . PRO A 1 86 ? 3.616 -10.251 -3.656 1.00 89.50 86 PRO A O 1
ATOM 625 N N . ARG A 1 87 ? 5.592 -10.430 -4.684 1.00 87.94 87 ARG A N 1
ATOM 626 C CA . ARG A 1 87 ? 5.378 -11.790 -5.198 1.00 87.94 87 ARG A CA 1
ATOM 627 C C . ARG A 1 87 ? 6.608 -12.635 -4.935 1.00 87.94 87 ARG A C 1
ATOM 629 O O . ARG A 1 87 ? 7.729 -12.135 -4.948 1.00 87.94 87 ARG A O 1
ATOM 636 N N . ARG A 1 88 ? 6.422 -13.938 -4.733 1.00 90.50 88 ARG A N 1
ATOM 637 C CA . ARG A 1 88 ? 7.541 -14.879 -4.675 1.00 90.50 88 ARG A CA 1
ATOM 638 C C . ARG A 1 88 ? 7.888 -15.375 -6.080 1.00 90.50 88 ARG A C 1
ATOM 640 O O . ARG A 1 88 ? 7.081 -16.070 -6.693 1.00 90.50 88 ARG A O 1
ATOM 647 N N . ILE A 1 89 ? 9.079 -15.041 -6.578 1.00 87.81 89 ILE A N 1
ATOM 648 C CA . ILE A 1 89 ? 9.633 -15.554 -7.844 1.00 87.81 89 ILE A CA 1
ATOM 649 C C . ILE A 1 89 ? 11.050 -16.056 -7.568 1.00 87.81 89 ILE A C 1
ATOM 651 O O . ILE A 1 89 ? 11.844 -15.376 -6.924 1.00 87.81 89 ILE A O 1
ATOM 655 N N . ASN A 1 90 ? 11.353 -17.278 -8.013 1.00 90.56 90 ASN A N 1
ATOM 656 C CA . ASN A 1 90 ? 12.663 -17.916 -7.838 1.00 90.56 90 ASN A CA 1
ATOM 657 C C . ASN A 1 90 ? 13.208 -17.861 -6.390 1.00 90.56 90 ASN A C 1
ATOM 659 O O . ASN A 1 90 ? 14.388 -17.625 -6.156 1.00 90.56 90 ASN A O 1
ATOM 663 N N . GLY A 1 91 ? 12.325 -18.028 -5.399 1.00 85.00 91 GLY A N 1
ATOM 664 C CA . GLY A 1 91 ? 12.691 -18.035 -3.980 1.00 85.00 91 GLY A CA 1
ATOM 665 C C . GLY A 1 91 ? 12.754 -16.665 -3.298 1.00 85.00 91 GLY A C 1
ATOM 666 O O . GLY A 1 91 ? 12.758 -16.639 -2.071 1.00 85.00 91 GLY A O 1
ATOM 667 N N . PHE A 1 92 ? 12.703 -15.557 -4.041 1.00 83.81 92 PHE A N 1
ATOM 668 C CA . PHE A 1 92 ? 12.727 -14.202 -3.487 1.00 83.81 92 PHE A CA 1
ATOM 669 C C . PHE A 1 92 ? 11.325 -13.591 -3.448 1.00 83.81 92 PHE A C 1
ATOM 671 O O . PHE A 1 92 ? 10.591 -13.653 -4.436 1.00 83.81 92 PHE A O 1
ATOM 678 N N . THR A 1 93 ? 10.965 -12.989 -2.313 1.00 91.56 93 THR A N 1
ATOM 679 C CA . THR A 1 93 ? 9.727 -12.215 -2.137 1.00 91.56 93 THR A CA 1
ATOM 680 C C . THR A 1 93 ? 10.063 -10.734 -2.261 1.00 91.56 93 THR A C 1
ATOM 682 O O . THR A 1 93 ? 10.654 -10.163 -1.351 1.00 91.56 93 THR A O 1
ATOM 685 N N . LEU A 1 94 ? 9.740 -10.140 -3.408 1.00 92.56 94 LEU A N 1
ATOM 686 C CA . LEU A 1 94 ? 10.081 -8.760 -3.775 1.00 92.56 94 LEU A CA 1
ATOM 687 C C . LEU A 1 94 ? 8.901 -8.117 -4.515 1.00 92.56 94 LEU A C 1
ATOM 689 O O . LEU A 1 94 ? 7.981 -8.817 -4.943 1.00 92.56 94 LEU A O 1
ATOM 693 N N . PHE A 1 95 ? 8.946 -6.801 -4.703 1.00 92.75 95 PHE A N 1
ATOM 694 C CA . PHE A 1 95 ? 8.118 -6.106 -5.685 1.00 92.75 95 PHE A CA 1
ATOM 695 C C . PHE A 1 95 ? 8.733 -6.336 -7.059 1.00 92.75 95 PHE A C 1
ATOM 697 O O . PHE A 1 95 ? 9.874 -5.942 -7.309 1.00 92.75 95 PHE A O 1
ATOM 704 N N . TRP A 1 96 ? 8.004 -7.047 -7.915 1.00 94.88 96 TRP A N 1
ATOM 705 C CA . TRP A 1 96 ? 8.500 -7.459 -9.221 1.00 94.88 96 TRP A CA 1
ATOM 706 C C . TRP A 1 96 ? 7.903 -6.619 -10.333 1.00 94.88 96 TRP A C 1
ATOM 708 O O . TRP A 1 96 ? 6.690 -6.406 -10.387 1.00 94.88 96 TRP A O 1
ATOM 718 N N . TYR A 1 97 ? 8.773 -6.268 -11.269 1.00 94.94 97 TYR A N 1
ATOM 719 C CA . TYR A 1 97 ? 8.455 -5.634 -12.533 1.00 94.94 97 TYR A CA 1
ATOM 720 C C . TYR A 1 97 ? 8.884 -6.584 -13.638 1.00 94.94 97 TYR A C 1
ATOM 722 O O . TYR A 1 97 ? 10.011 -7.088 -13.625 1.00 94.94 97 TYR A O 1
ATOM 730 N N . ARG A 1 98 ? 7.980 -6.862 -14.573 1.00 93.88 98 ARG A N 1
ATOM 731 C CA . ARG A 1 98 ? 8.280 -7.629 -15.776 1.00 93.88 98 ARG A CA 1
ATOM 732 C C . ARG A 1 98 ? 8.319 -6.706 -16.985 1.00 93.88 98 ARG A C 1
ATOM 734 O O . ARG A 1 98 ? 7.469 -5.827 -17.115 1.00 93.88 98 ARG A O 1
ATOM 741 N N . ILE A 1 99 ? 9.292 -6.931 -17.856 1.00 93.75 99 ILE A N 1
ATOM 742 C CA . ILE A 1 99 ? 9.485 -6.177 -19.093 1.00 93.75 99 ILE A CA 1
ATOM 743 C C . ILE A 1 99 ? 9.343 -7.153 -20.256 1.00 93.75 99 ILE A C 1
ATOM 745 O O . ILE A 1 99 ? 10.032 -8.176 -20.293 1.00 93.75 99 ILE A O 1
ATOM 749 N N . THR A 1 100 ? 8.444 -6.838 -21.182 1.00 91.62 100 THR A N 1
ATOM 750 C CA . THR A 1 100 ? 8.172 -7.623 -22.395 1.00 91.62 100 THR A CA 1
ATOM 751 C C . THR A 1 100 ? 8.337 -6.754 -23.634 1.00 91.62 100 THR A C 1
ATOM 753 O O . THR A 1 100 ? 8.154 -5.540 -23.553 1.00 91.62 100 THR A O 1
ATOM 756 N N . THR A 1 101 ? 8.632 -7.373 -24.775 1.00 89.12 101 THR A N 1
ATOM 757 C CA . THR A 1 101 ? 8.704 -6.710 -26.086 1.00 89.12 101 THR A CA 1
ATOM 758 C C . THR A 1 101 ? 7.591 -7.223 -26.999 1.00 89.12 101 THR A C 1
ATOM 760 O O . THR A 1 101 ? 7.107 -8.343 -26.828 1.00 89.12 101 THR A O 1
ATOM 763 N N . ASP A 1 102 ? 7.167 -6.418 -27.969 1.00 88.75 102 ASP A N 1
ATOM 764 C CA . ASP A 1 102 ? 6.210 -6.823 -29.010 1.00 88.75 102 ASP A CA 1
ATOM 765 C C . ASP A 1 102 ? 6.878 -7.497 -30.225 1.00 88.75 102 ASP A C 1
ATOM 767 O O . ASP A 1 102 ? 6.225 -8.238 -30.964 1.00 88.75 102 ASP A O 1
ATOM 771 N N . THR A 1 103 ? 8.178 -7.271 -30.420 1.00 86.06 103 THR A N 1
ATOM 772 C CA . THR A 1 103 ? 8.992 -7.852 -31.493 1.00 86.06 103 THR A CA 1
ATOM 773 C C . THR A 1 103 ? 10.315 -8.419 -30.969 1.00 86.06 103 THR A C 1
ATOM 775 O O . THR A 1 103 ? 10.726 -8.173 -29.829 1.00 86.06 103 THR A O 1
ATOM 778 N N . LEU A 1 104 ? 10.967 -9.235 -31.806 1.00 86.50 104 LEU A N 1
ATOM 779 C CA . LEU A 1 104 ? 12.228 -9.903 -31.487 1.00 86.50 104 LEU A CA 1
ATOM 780 C C . LEU A 1 104 ? 13.391 -8.915 -31.444 1.00 86.50 104 LEU A C 1
ATOM 782 O O . LEU A 1 104 ? 13.627 -8.175 -32.398 1.00 86.50 104 LEU A O 1
ATOM 786 N N . LEU A 1 105 ? 14.138 -8.959 -30.345 1.00 88.19 105 LEU A N 1
ATOM 787 C CA . LEU A 1 105 ? 15.347 -8.168 -30.164 1.00 88.19 105 LEU A CA 1
ATOM 788 C C . LEU A 1 105 ? 16.573 -8.909 -30.700 1.00 88.19 105 LEU A C 1
ATOM 790 O O . LEU A 1 105 ? 16.598 -10.141 -30.732 1.00 88.19 105 LEU A O 1
ATOM 794 N N . ASP A 1 106 ? 17.608 -8.158 -31.070 1.00 88.69 106 ASP A N 1
ATOM 795 C CA . ASP A 1 106 ? 18.932 -8.743 -31.285 1.00 88.69 106 ASP A CA 1
ATOM 796 C C . ASP A 1 106 ? 19.557 -9.211 -29.956 1.00 88.69 106 ASP A C 1
ATOM 798 O O . ASP A 1 106 ? 19.036 -8.988 -28.858 1.00 88.69 106 ASP A O 1
ATOM 802 N N . ALA A 1 107 ? 20.726 -9.847 -30.041 1.00 87.31 107 ALA A N 1
ATOM 803 C CA . ALA A 1 107 ? 21.537 -10.121 -28.865 1.00 87.31 107 ALA A CA 1
ATOM 804 C C . ALA A 1 107 ? 22.031 -8.803 -28.238 1.00 87.31 107 ALA A C 1
ATOM 806 O O . ALA A 1 107 ? 22.829 -8.084 -28.836 1.00 87.31 107 ALA A O 1
ATOM 807 N N . VAL A 1 108 ? 21.565 -8.524 -27.019 1.00 89.75 108 VAL A N 1
ATOM 808 C CA . VAL A 1 108 ? 21.959 -7.361 -26.214 1.00 89.75 108 VAL A CA 1
ATOM 809 C C . VAL A 1 108 ? 22.791 -7.810 -25.020 1.00 89.75 108 VAL A C 1
ATOM 811 O O . VAL A 1 108 ? 22.401 -8.739 -24.304 1.00 89.75 108 VAL A O 1
ATOM 814 N N . ASP A 1 109 ? 23.893 -7.108 -24.769 1.00 91.38 109 ASP A N 1
ATOM 815 C CA . ASP A 1 109 ? 24.666 -7.235 -23.538 1.00 91.38 109 ASP A CA 1
ATOM 816 C C . ASP A 1 109 ? 24.172 -6.204 -22.517 1.00 91.38 109 ASP A C 1
ATOM 818 O O . ASP A 1 109 ? 24.245 -5.004 -22.758 1.00 91.38 109 ASP A O 1
ATOM 822 N N . ILE A 1 110 ? 23.696 -6.651 -21.352 1.00 92.12 110 ILE A N 1
ATOM 823 C CA . ILE A 1 110 ? 23.360 -5.761 -20.229 1.00 92.12 110 ILE A CA 1
ATOM 824 C C . ILE A 1 110 ? 24.483 -5.859 -19.202 1.00 92.12 110 ILE A C 1
ATOM 826 O O . ILE A 1 110 ? 24.678 -6.909 -18.585 1.00 92.12 110 ILE A O 1
ATOM 830 N N . LEU A 1 111 ? 25.219 -4.767 -19.008 1.00 93.81 111 LEU A N 1
ATOM 831 C CA . LEU A 1 111 ? 26.349 -4.709 -18.082 1.00 93.81 111 LEU A CA 1
ATOM 832 C C . LEU A 1 111 ? 25.887 -4.493 -16.642 1.00 93.81 111 LEU A C 1
ATOM 834 O O . LEU A 1 111 ? 26.443 -5.075 -15.706 1.00 93.81 111 LEU A O 1
ATOM 838 N N . LYS A 1 112 ? 24.866 -3.652 -16.455 1.00 94.50 112 LYS A N 1
ATOM 839 C CA . LYS A 1 112 ? 24.372 -3.266 -15.134 1.00 94.50 112 LYS A CA 1
ATOM 840 C C . LYS A 1 112 ? 22.898 -2.885 -15.190 1.00 94.50 112 LYS A C 1
ATOM 842 O O . LYS A 1 112 ? 22.444 -2.236 -16.127 1.00 94.50 112 LYS A O 1
ATOM 847 N N . VAL A 1 113 ? 22.177 -3.242 -14.129 1.00 94.81 113 VAL A N 1
ATOM 848 C CA . VAL A 1 113 ? 20.816 -2.768 -13.867 1.00 94.81 113 VAL A CA 1
ATOM 849 C C . VAL A 1 113 ? 20.803 -2.073 -12.514 1.00 94.81 113 VAL A C 1
ATOM 851 O O . VAL A 1 113 ? 21.248 -2.636 -11.512 1.00 94.81 113 VAL A O 1
ATOM 854 N N . THR A 1 114 ? 20.303 -0.844 -12.477 1.00 96.00 114 THR A N 1
ATOM 855 C CA . THR A 1 114 ? 20.058 -0.099 -11.236 1.00 96.00 114 THR A CA 1
ATOM 856 C C . THR A 1 114 ? 18.618 0.362 -11.180 1.00 96.00 114 THR A C 1
ATOM 858 O O . THR A 1 114 ? 17.984 0.540 -12.211 1.00 96.00 114 THR A O 1
ATOM 861 N N . VAL A 1 115 ? 18.094 0.557 -9.976 1.00 94.25 115 VAL A N 1
ATOM 862 C CA . VAL A 1 115 ? 16.721 1.021 -9.783 1.00 94.25 115 VAL A CA 1
ATOM 863 C C . VAL A 1 115 ? 16.728 2.380 -9.109 1.00 94.25 115 VAL A C 1
ATOM 865 O O . VAL A 1 115 ? 17.578 2.651 -8.256 1.00 94.25 115 VAL A O 1
ATOM 868 N N . VAL A 1 116 ? 15.779 3.227 -9.487 1.00 91.69 116 VAL A N 1
ATOM 869 C CA . VAL A 1 116 ? 15.499 4.475 -8.779 1.00 91.69 116 VAL A CA 1
ATOM 870 C C . VAL A 1 116 ? 14.212 4.271 -8.005 1.00 91.69 116 VAL A C 1
ATOM 872 O O . VAL A 1 116 ? 13.223 3.768 -8.536 1.00 91.69 116 VAL A O 1
ATOM 875 N N . LYS A 1 117 ? 14.254 4.619 -6.722 1.00 85.38 117 LYS A N 1
ATOM 876 C CA . LYS A 1 117 ? 13.059 4.675 -5.892 1.00 85.38 117 LYS A CA 1
ATOM 877 C C . LYS A 1 117 ? 12.555 6.107 -5.852 1.00 85.38 117 LYS A C 1
ATOM 879 O O . LYS A 1 117 ? 13.357 7.039 -5.749 1.00 85.38 117 LYS A O 1
ATOM 884 N N . ASP A 1 118 ? 11.240 6.257 -5.848 1.00 74.88 118 ASP A N 1
ATOM 885 C CA . ASP A 1 118 ? 10.638 7.550 -5.578 1.00 74.88 118 ASP A CA 1
ATOM 886 C C . ASP A 1 118 ? 10.816 7.956 -4.116 1.00 74.88 118 ASP A C 1
ATOM 888 O O . ASP A 1 118 ? 10.850 7.124 -3.199 1.00 74.88 118 ASP A O 1
ATOM 892 N N . TRP A 1 119 ? 10.889 9.267 -3.901 1.00 66.06 119 TRP A N 1
ATOM 893 C CA . TRP A 1 119 ? 10.686 9.844 -2.581 1.00 66.06 119 TRP A CA 1
ATOM 894 C C . TRP A 1 119 ? 9.220 9.637 -2.219 1.00 66.06 119 TRP A C 1
ATOM 896 O O . TRP A 1 119 ? 8.343 10.335 -2.722 1.00 66.06 119 TRP A O 1
ATOM 906 N N . ARG A 1 120 ? 8.941 8.655 -1.366 1.00 58.91 120 ARG A N 1
ATOM 907 C CA . ARG A 1 120 ? 7.614 8.532 -0.767 1.00 58.91 120 ARG A CA 1
ATOM 908 C C . ARG A 1 120 ? 7.522 9.487 0.414 1.00 58.91 120 ARG A C 1
ATOM 910 O O . ARG A 1 120 ? 8.495 9.657 1.153 1.00 58.91 120 ARG A O 1
ATOM 917 N N . GLY A 1 121 ? 6.365 10.132 0.551 1.00 59.16 121 GLY A N 1
ATOM 918 C CA .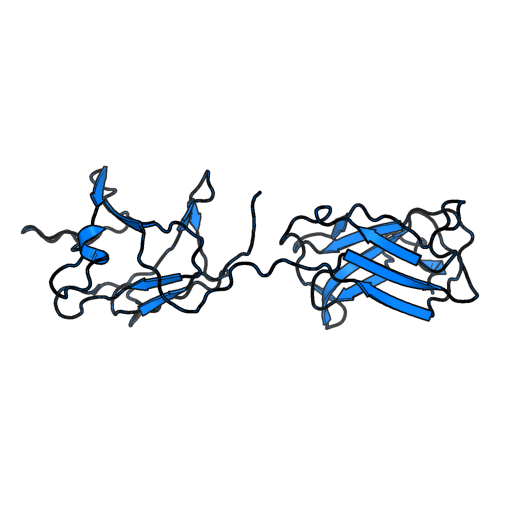 GLY A 1 121 ? 6.049 10.871 1.763 1.00 59.16 121 GLY A CA 1
ATOM 919 C C . GLY A 1 121 ? 6.174 9.931 2.955 1.00 59.16 121 GLY A C 1
ATOM 920 O O . GLY A 1 121 ? 5.860 8.745 2.848 1.00 59.16 121 GLY A O 1
ATOM 921 N N . ILE A 1 122 ? 6.681 10.443 4.073 1.00 60.84 122 ILE A N 1
ATOM 922 C CA . ILE A 1 122 ? 6.476 9.740 5.331 1.00 60.84 122 ILE A CA 1
ATOM 923 C C . ILE A 1 122 ? 4.997 9.940 5.651 1.00 60.84 122 ILE A C 1
ATOM 925 O O . ILE A 1 122 ? 4.580 11.064 5.926 1.00 60.84 122 ILE A O 1
ATOM 929 N N . GLU A 1 123 ? 4.209 8.885 5.503 1.00 56.16 123 GLU A N 1
ATOM 930 C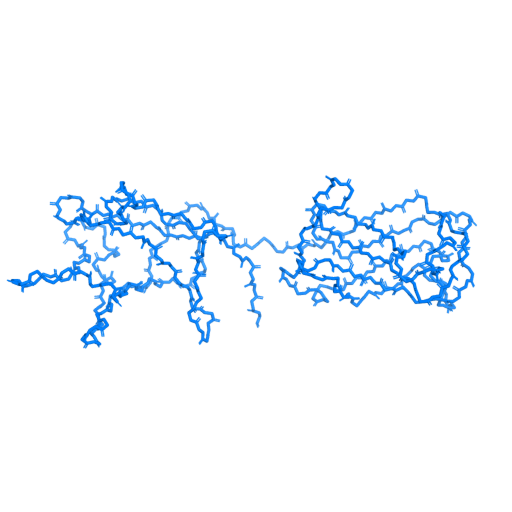 CA . GLU A 1 123 ? 2.789 8.902 5.840 1.00 56.16 123 GLU A CA 1
ATOM 931 C C . GLU A 1 123 ? 2.651 8.583 7.333 1.00 56.16 123 GLU A C 1
ATOM 933 O O . GLU A 1 123 ? 3.316 7.677 7.834 1.00 56.16 123 GLU A O 1
ATOM 938 N N . ASP A 1 124 ? 1.877 9.418 8.033 1.00 54.47 124 ASP A N 1
ATOM 939 C CA . ASP A 1 124 ? 1.518 9.303 9.450 1.00 54.47 124 ASP A CA 1
ATOM 940 C C . ASP A 1 124 ? 2.674 8.934 10.395 1.00 54.47 124 ASP A C 1
ATOM 942 O O . ASP A 1 124 ? 2.729 7.865 11.006 1.00 54.47 124 ASP A O 1
ATOM 946 N N . LEU A 1 125 ? 3.589 9.894 10.583 1.00 60.16 125 LEU A N 1
ATOM 947 C CA . LEU A 1 125 ? 4.474 9.903 11.748 1.00 60.16 125 LEU A CA 1
ATOM 948 C C . LEU A 1 125 ? 3.625 10.033 13.017 1.00 60.16 125 LEU A C 1
ATOM 950 O O . LEU A 1 125 ? 3.337 11.139 13.470 1.00 60.16 125 LEU A O 1
ATOM 954 N N . THR A 1 126 ? 3.240 8.900 13.595 1.00 65.50 126 THR A N 1
ATOM 955 C CA . THR A 1 126 ? 2.755 8.864 14.973 1.00 65.50 126 THR A CA 1
ATOM 956 C C . THR A 1 126 ? 3.906 9.209 15.920 1.00 65.50 126 THR A C 1
ATOM 958 O O . THR A 1 126 ? 5.033 8.732 15.763 1.00 65.50 126 THR A O 1
ATOM 961 N N . ASP A 1 127 ? 3.636 10.055 16.912 1.00 75.75 127 ASP A N 1
ATOM 962 C CA . ASP A 1 127 ? 4.549 10.328 18.026 1.00 75.75 127 ASP A CA 1
ATOM 963 C C . ASP A 1 127 ? 4.461 9.252 19.127 1.00 75.75 127 ASP A C 1
ATOM 965 O O . ASP A 1 127 ? 5.147 9.339 20.150 1.00 75.75 127 ASP A O 1
ATOM 969 N N . GLY A 1 128 ? 3.636 8.220 18.905 1.00 78.88 128 GLY A N 1
ATOM 970 C CA . GLY A 1 128 ? 3.371 7.137 19.844 1.00 78.88 128 GLY A CA 1
ATOM 971 C C . GLY A 1 128 ? 2.496 7.549 21.027 1.00 78.88 128 GLY A C 1
ATOM 972 O O . GLY A 1 128 ? 2.361 6.763 21.966 1.00 78.88 128 GLY A O 1
ATOM 973 N N . GLN A 1 129 ? 1.926 8.757 21.023 1.00 83.56 129 GLN A N 1
ATOM 974 C CA . GLN A 1 129 ? 1.000 9.202 22.056 1.00 83.56 129 GLN A CA 1
ATOM 975 C C . GLN A 1 129 ? -0.446 8.906 21.659 1.00 83.56 129 GLN A C 1
ATOM 977 O O . GLN A 1 129 ? -0.832 8.966 20.492 1.00 83.56 129 GLN A O 1
ATOM 982 N N . TYR A 1 130 ? -1.265 8.589 22.661 1.00 85.50 130 TYR A N 1
ATOM 983 C CA . TYR A 1 130 ? -2.701 8.457 22.466 1.00 85.50 130 TYR A CA 1
ATOM 984 C C . TYR A 1 130 ? -3.335 9.836 22.302 1.00 85.50 130 TYR A C 1
ATOM 986 O O . TYR A 1 130 ? -3.052 10.757 23.069 1.00 85.50 130 TYR A O 1
ATOM 994 N N . ILE A 1 131 ? -4.239 9.945 21.333 1.00 86.62 131 ILE A N 1
ATOM 995 C CA . ILE A 1 131 ? -5.131 11.090 21.183 1.00 86.62 131 ILE A CA 1
ATOM 996 C C . ILE A 1 131 ? -6.532 10.718 21.659 1.00 86.62 131 ILE A C 1
ATOM 998 O O . ILE A 1 131 ? -6.985 9.584 21.501 1.00 86.62 131 ILE A O 1
ATOM 1002 N N . THR A 1 132 ? -7.230 11.685 22.238 1.00 90.19 132 THR A N 1
ATOM 1003 C CA . THR A 1 132 ? -8.618 11.510 22.662 1.00 90.19 132 THR A CA 1
ATOM 1004 C C . THR A 1 132 ? -9.531 11.353 21.443 1.00 90.19 132 THR A C 1
ATOM 1006 O O . THR A 1 132 ? -9.353 12.035 20.430 1.00 90.19 132 THR A O 1
ATOM 1009 N N . CYS A 1 133 ? -10.529 10.471 21.536 1.00 90.75 133 CYS A N 1
ATOM 1010 C CA . CYS A 1 133 ? -11.559 10.365 20.504 1.00 90.75 133 CYS A CA 1
ATOM 1011 C C . CYS A 1 133 ? -12.365 11.675 20.384 1.00 90.75 133 CYS A C 1
ATOM 1013 O O . CYS A 1 133 ? -12.489 12.447 21.333 1.00 90.75 133 CYS A O 1
ATOM 1015 N N . SER A 1 134 ? -12.891 11.944 19.190 1.00 92.75 134 SER A N 1
ATOM 1016 C CA . SER A 1 134 ? -13.760 13.098 18.900 1.00 92.75 134 SER A CA 1
ATOM 1017 C C . SER A 1 134 ? -15.243 12.734 18.824 1.00 92.75 134 SER A C 1
ATOM 1019 O O . SER A 1 134 ? -16.079 13.625 18.715 1.00 92.75 134 SER A O 1
ATOM 1021 N N . GLY A 1 135 ? -15.574 11.444 18.873 1.00 92.69 135 GLY A N 1
ATOM 1022 C CA . GLY A 1 135 ? -16.942 10.945 18.961 1.00 92.69 135 GLY A CA 1
ATOM 1023 C C . GLY A 1 135 ? -16.957 9.570 19.615 1.00 92.69 135 GLY A C 1
ATOM 1024 O O . GLY A 1 135 ? -16.067 8.762 19.346 1.00 92.69 135 GLY A O 1
ATOM 1025 N N . PHE A 1 136 ? -17.949 9.317 20.464 1.00 92.94 136 PHE A N 1
ATOM 1026 C CA . PHE A 1 136 ? -18.165 8.012 21.077 1.00 92.94 136 PHE A CA 1
ATOM 1027 C C . PHE A 1 136 ? -19.667 7.794 21.267 1.00 92.94 136 PHE A C 1
ATOM 1029 O O . PHE A 1 136 ? -20.269 8.331 22.196 1.00 92.94 136 PHE A O 1
ATOM 1036 N N . LEU A 1 137 ? -20.274 7.042 20.351 1.00 93.06 137 LEU A N 1
ATOM 1037 C CA . LEU A 1 137 ? -21.712 6.794 20.318 1.00 93.06 137 LEU A CA 1
ATOM 1038 C C . LEU A 1 137 ? -21.987 5.307 20.511 1.00 93.06 137 LEU A C 1
ATOM 1040 O O . LEU A 1 137 ? -21.224 4.465 20.042 1.00 93.06 137 LEU A O 1
ATOM 1044 N N . TRP A 1 138 ? -23.109 4.996 21.136 1.00 91.00 138 TRP A N 1
ATOM 1045 C CA . TRP A 1 138 ? -23.689 3.660 21.146 1.00 91.00 138 TRP A CA 1
ATOM 1046 C C . TRP A 1 138 ? -25.031 3.692 20.427 1.00 91.00 138 TRP A C 1
ATOM 1048 O O . TRP A 1 138 ? -25.794 4.650 20.580 1.00 91.00 138 TRP A O 1
ATOM 1058 N N . MET A 1 139 ? -25.278 2.666 19.621 1.00 89.25 139 MET A N 1
ATOM 1059 C CA . MET A 1 139 ? -26.515 2.469 18.887 1.00 89.25 139 MET A CA 1
ATOM 1060 C C . MET A 1 139 ? -27.169 1.166 19.331 1.00 89.25 139 MET A C 1
ATOM 1062 O O . MET A 1 139 ? -26.552 0.103 19.246 1.00 89.25 139 MET A O 1
ATOM 1066 N N . ASP A 1 140 ? -28.407 1.283 19.795 1.00 87.88 140 ASP A N 1
ATOM 1067 C CA . ASP A 1 140 ? -29.307 0.158 20.024 1.00 87.88 140 ASP A CA 1
ATOM 1068 C C . ASP A 1 140 ? -30.076 -0.094 18.724 1.00 87.88 140 ASP A C 1
ATOM 1070 O O . ASP A 1 140 ? -30.947 0.696 18.351 1.00 87.88 140 ASP A O 1
ATOM 1074 N N . ASP A 1 141 ? -29.716 -1.153 17.999 1.00 84.62 141 ASP A N 1
ATOM 1075 C CA . ASP A 1 141 ? -30.340 -1.470 16.705 1.00 84.62 141 ASP A CA 1
ATOM 1076 C C . ASP A 1 141 ? -31.798 -1.925 16.875 1.00 84.62 141 ASP A C 1
ATOM 1078 O O . ASP A 1 141 ? -32.636 -1.703 16.000 1.00 84.62 141 ASP A O 1
ATOM 1082 N N . GLY A 1 142 ? -32.134 -2.514 18.029 1.00 83.19 142 GLY A N 1
ATOM 1083 C CA . GLY A 1 142 ? -33.492 -2.966 18.326 1.00 83.19 142 GLY A CA 1
ATOM 1084 C C . GLY A 1 142 ? -34.492 -1.815 18.432 1.00 83.19 142 GLY A C 1
ATOM 1085 O O . GLY A 1 142 ? -35.632 -1.952 17.976 1.00 83.19 142 GLY A O 1
ATOM 1086 N N . ASP A 1 143 ? -34.045 -0.687 18.986 1.00 82.50 143 ASP A N 1
ATOM 1087 C CA . ASP A 1 143 ? -34.874 0.489 19.265 1.00 82.50 143 ASP 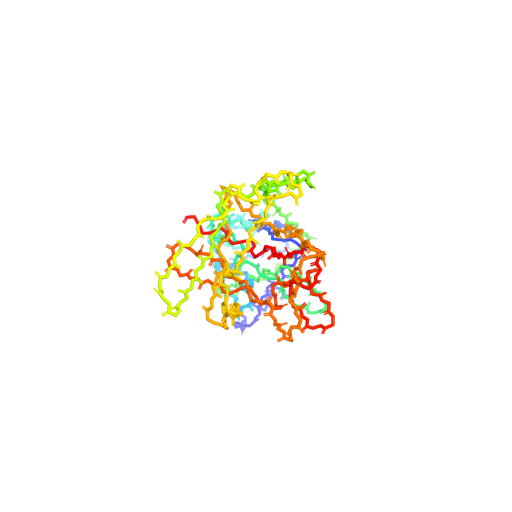A CA 1
ATOM 1088 C C . ASP A 1 143 ? -34.574 1.708 18.359 1.00 82.50 143 ASP A C 1
ATOM 1090 O O . ASP A 1 143 ? -35.279 2.717 18.450 1.00 82.50 143 ASP A O 1
ATOM 1094 N N . ASP A 1 144 ? -33.573 1.624 17.468 1.00 84.75 144 ASP A N 1
ATOM 1095 C CA . ASP A 1 144 ? -33.036 2.740 16.655 1.00 84.75 144 ASP A CA 1
ATOM 1096 C C . ASP A 1 144 ? -32.675 3.969 17.519 1.00 84.75 144 ASP A C 1
ATOM 1098 O O . ASP A 1 144 ? -32.872 5.127 17.132 1.00 84.75 144 ASP A O 1
ATOM 1102 N N . ASP A 1 145 ? -32.161 3.715 18.729 1.00 86.19 145 ASP A N 1
ATOM 1103 C CA . ASP A 1 145 ? -31.740 4.756 19.667 1.00 86.19 145 ASP A CA 1
ATOM 1104 C C . ASP A 1 145 ? -30.231 4.993 19.577 1.00 86.19 145 ASP A C 1
ATOM 1106 O O . ASP A 1 145 ? -29.429 4.065 19.453 1.00 86.19 145 ASP A O 1
ATOM 1110 N N . LYS A 1 146 ? -29.834 6.266 19.650 1.00 88.88 146 LYS A N 1
ATOM 1111 C CA . LYS A 1 146 ? -28.435 6.698 19.579 1.00 88.88 146 LYS A CA 1
ATOM 1112 C C . LYS A 1 146 ? -28.091 7.521 20.798 1.00 88.88 146 LYS A C 1
ATOM 1114 O O . LYS A 1 146 ? -28.613 8.620 20.986 1.00 88.88 146 LYS A O 1
ATOM 1119 N N . GLN A 1 147 ? -27.140 7.023 21.574 1.00 90.19 147 GLN A N 1
ATOM 1120 C CA . GLN A 1 147 ? -26.680 7.673 22.790 1.00 90.19 147 GLN A CA 1
ATOM 1121 C C . GLN A 1 147 ? -25.239 8.140 22.618 1.00 90.19 147 GLN A C 1
ATOM 1123 O O . GLN A 1 147 ? -24.362 7.372 22.225 1.00 90.19 147 GLN A O 1
ATOM 1128 N N . ASP A 1 148 ? -25.005 9.421 22.900 1.00 91.69 148 ASP A N 1
ATOM 1129 C CA . ASP A 1 148 ? -23.676 10.025 22.877 1.00 91.69 148 ASP A CA 1
ATOM 1130 C C . ASP A 1 148 ? -23.065 9.980 24.277 1.00 91.69 148 ASP A C 1
ATOM 1132 O O . ASP A 1 148 ? -23.619 10.534 25.228 1.00 91.69 148 ASP A O 1
ATOM 1136 N N . PHE A 1 149 ? -21.917 9.316 24.394 1.00 90.31 149 PHE A N 1
ATOM 1137 C CA . PHE A 1 149 ? -21.157 9.205 25.634 1.00 90.31 149 PHE A CA 1
ATOM 1138 C C . PHE A 1 149 ? -19.798 9.903 25.547 1.00 90.31 149 PHE A C 1
ATOM 1140 O O . PHE A 1 149 ? -18.929 9.633 26.378 1.00 90.31 149 PHE A O 1
ATOM 1147 N N . LEU A 1 150 ? -19.583 10.797 24.575 1.00 91.06 150 LEU A N 1
ATOM 1148 C CA . LEU A 1 150 ? -18.303 11.479 24.396 1.00 91.06 150 LEU A CA 1
ATOM 1149 C C . LEU A 1 150 ? -17.829 12.139 25.697 1.00 91.06 150 LEU A C 1
ATOM 1151 O O . LEU A 1 150 ? -16.723 11.860 26.152 1.00 91.06 150 LEU A O 1
ATOM 1155 N N . GLU A 1 151 ? -18.676 12.937 26.353 1.00 88.12 151 GLU A N 1
ATOM 1156 C CA . GLU A 1 151 ? -18.323 13.602 27.619 1.00 88.12 151 GLU A CA 1
ATOM 1157 C C . GLU A 1 151 ? -17.942 12.610 28.730 1.00 88.12 151 GLU A C 1
ATOM 1159 O O . GLU A 1 151 ? -17.089 12.907 29.570 1.00 88.12 151 GLU A O 1
ATOM 1164 N N . ASN A 1 152 ? -18.534 11.413 28.720 1.00 87.06 152 ASN A N 1
ATOM 1165 C CA . ASN A 1 152 ? -18.267 10.379 29.709 1.00 87.06 152 ASN A CA 1
ATOM 1166 C C . ASN A 1 152 ? -16.902 9.711 29.519 1.00 87.06 152 ASN A C 1
ATOM 1168 O O . ASN A 1 152 ? -16.308 9.302 30.513 1.00 87.06 152 ASN A O 1
ATOM 1172 N N . VAL A 1 153 ? -16.421 9.569 28.280 1.00 87.31 153 VAL A N 1
ATOM 1173 C CA . VAL A 1 153 ? -15.202 8.797 27.969 1.00 87.31 153 VAL A CA 1
ATOM 1174 C C . VAL A 1 153 ? -13.956 9.656 27.762 1.00 87.31 153 VAL A C 1
ATOM 1176 O O . VAL A 1 153 ? -12.846 9.144 27.858 1.00 87.31 153 VAL A O 1
ATOM 1179 N N . ILE A 1 154 ? -14.110 10.958 27.495 1.00 85.56 154 ILE A N 1
ATOM 1180 C CA . ILE A 1 154 ? -12.967 11.881 27.346 1.00 85.56 154 ILE A CA 1
ATOM 1181 C C . ILE A 1 154 ? -12.474 12.454 28.675 1.00 85.56 154 ILE A C 1
ATOM 1183 O O . ILE A 1 154 ? -11.426 13.096 28.732 1.00 85.56 154 ILE A O 1
ATOM 1187 N N . SER A 1 155 ? -13.251 12.275 29.738 1.00 75.75 155 SER A N 1
ATOM 1188 C CA . SER A 1 155 ? -12.914 12.756 31.066 1.00 75.75 155 SER A CA 1
ATOM 1189 C C . SER A 1 155 ? -11.974 11.769 31.764 1.00 75.75 155 SER A C 1
ATOM 1191 O O . SER A 1 155 ? -12.252 10.578 31.849 1.00 75.75 155 SER A O 1
ATOM 1193 N N . GLU A 1 156 ? -10.884 12.274 32.347 1.00 68.81 156 GLU A N 1
ATOM 1194 C CA . GLU A 1 156 ? -9.943 11.477 33.156 1.00 68.81 156 GLU A CA 1
ATOM 1195 C C . GLU A 1 156 ? -10.512 11.089 34.540 1.00 68.81 156 GLU A C 1
ATOM 1197 O O . GLU A 1 156 ? -9.835 10.474 35.369 1.00 68.81 156 GLU A O 1
ATOM 1202 N N . SER A 1 157 ? -11.754 11.476 34.843 1.00 71.25 157 SER A N 1
ATOM 1203 C CA . SER A 1 157 ? -12.394 11.141 36.111 1.00 71.25 157 SER A CA 1
ATOM 1204 C C . SER A 1 157 ? -12.781 9.666 36.149 1.00 71.25 157 SER A C 1
ATOM 1206 O O . SER A 1 157 ? -13.584 9.200 35.350 1.00 71.25 157 SER A O 1
ATOM 1208 N N . ARG A 1 158 ? -12.344 8.941 37.188 1.00 63.88 158 ARG A N 1
ATOM 1209 C CA . ARG A 1 158 ? -12.802 7.558 37.455 1.00 63.88 158 ARG A CA 1
ATOM 1210 C C . ARG A 1 158 ? -14.319 7.443 37.703 1.00 63.88 158 ARG A C 1
ATOM 1212 O O . ARG A 1 158 ? -14.824 6.335 37.846 1.00 63.88 158 ARG A O 1
ATOM 1219 N N . GLY A 1 159 ? -15.032 8.568 37.818 1.00 67.94 159 GLY A N 1
ATOM 1220 C CA . GLY A 1 159 ? -16.489 8.625 37.960 1.00 67.94 159 GLY A CA 1
ATOM 1221 C C . GLY A 1 159 ? -17.255 8.875 36.657 1.00 67.94 159 GLY A C 1
ATOM 1222 O O . GLY A 1 159 ? -18.481 8.846 36.687 1.00 67.94 159 GLY A O 1
ATOM 1223 N N . SER A 1 160 ? -16.570 9.137 35.541 1.00 78.81 160 SER A N 1
ATOM 1224 C CA . SER A 1 160 ? -17.183 9.290 34.221 1.00 78.81 160 SER A CA 1
ATOM 1225 C C . SER A 1 160 ? -16.825 8.081 33.368 1.00 78.81 160 SER A C 1
ATOM 1227 O O . SER A 1 160 ? -15.654 7.825 33.105 1.00 78.81 160 SER A O 1
ATOM 1229 N N . PHE A 1 161 ? -17.831 7.315 32.975 1.00 82.38 161 PHE A N 1
ATOM 1230 C CA . PHE A 1 161 ? -17.681 6.191 32.062 1.00 82.38 161 PHE A CA 1
ATOM 1231 C C . PHE A 1 161 ? -18.944 6.076 31.214 1.00 82.38 161 PHE A C 1
ATOM 1233 O O . PHE A 1 161 ? -20.032 6.471 31.653 1.00 82.38 161 PHE A O 1
ATOM 1240 N N . ALA A 1 162 ? -18.795 5.576 29.988 1.00 85.62 162 ALA A N 1
ATOM 1241 C CA . ALA A 1 162 ? -19.937 5.159 29.191 1.00 85.62 162 ALA A CA 1
ATOM 1242 C C . ALA A 1 162 ? -20.516 3.901 29.839 1.00 85.62 162 ALA A C 1
ATOM 1244 O O . ALA A 1 162 ? -19.823 2.892 29.980 1.00 85.62 162 ALA A O 1
ATOM 1245 N N . LYS A 1 163 ? -21.770 3.979 30.280 1.00 81.69 163 LYS A N 1
ATOM 1246 C CA . LYS A 1 163 ? -22.497 2.819 30.781 1.00 81.69 163 LYS A CA 1
ATOM 1247 C C . LYS A 1 163 ? -23.556 2.454 29.756 1.00 81.69 163 LYS A C 1
ATOM 1249 O O . LYS A 1 163 ? -24.577 3.126 29.665 1.00 81.69 163 LYS A O 1
ATOM 1254 N N . PHE A 1 164 ? -23.293 1.402 28.994 1.00 78.38 164 PHE A N 1
ATOM 1255 C CA . PHE A 1 164 ? -24.266 0.840 28.066 1.00 78.38 164 PHE A CA 1
ATOM 1256 C C . PHE A 1 164 ? -25.318 0.078 28.885 1.00 78.38 164 PHE A C 1
ATOM 1258 O O . PHE A 1 164 ? -24.949 -0.816 29.641 1.00 78.38 164 PHE A O 1
ATOM 1265 N N . LYS A 1 165 ? -26.575 0.540 28.803 1.00 70.31 165 LYS A N 1
ATOM 1266 C CA . LYS A 1 165 ? -27.778 0.138 29.567 1.00 70.31 165 LYS A CA 1
ATOM 1267 C C . LYS A 1 165 ? -27.591 -0.132 31.077 1.00 70.31 165 LYS A C 1
ATOM 1269 O O . LYS A 1 165 ? -27.058 -1.137 31.525 1.00 70.31 165 LYS A O 1
ATOM 1274 N N . ASP A 1 166 ? -28.180 0.743 31.894 1.00 59.88 166 ASP A N 1
ATOM 1275 C CA . ASP A 1 166 ? -28.648 0.419 33.250 1.00 59.88 166 ASP A CA 1
ATOM 1276 C C . ASP A 1 166 ? -29.874 1.264 33.568 1.00 59.88 166 ASP A C 1
ATOM 1278 O O . ASP A 1 166 ? -29.736 2.442 33.888 1.00 59.88 166 ASP A O 1
ATOM 1282 N N . THR A 1 167 ? -31.061 0.657 33.503 1.00 46.56 167 THR A N 1
ATOM 1283 C CA . THR A 1 167 ? -32.158 1.011 34.411 1.00 46.56 167 THR A CA 1
ATOM 1284 C C . THR A 1 167 ? -33.075 -0.195 34.648 1.00 46.56 167 THR A C 1
ATOM 1286 O O . THR A 1 167 ? -34.040 -0.448 33.937 1.00 46.56 167 THR A O 1
ATOM 1289 N N . THR A 1 168 ? -32.824 -0.923 35.736 1.00 49.44 168 THR A N 1
ATOM 1290 C CA . THR A 1 168 ? -33.765 -1.846 36.422 1.00 49.44 168 THR A CA 1
ATOM 1291 C C . THR A 1 168 ? -34.272 -3.107 35.696 1.00 49.44 168 THR A C 1
ATOM 1293 O O . THR A 1 168 ? -34.840 -3.971 36.366 1.00 49.44 168 THR A O 1
ATOM 1296 N N . ALA A 1 169 ? -34.011 -3.283 34.403 1.00 50.75 169 ALA A N 1
ATOM 1297 C CA . ALA A 1 169 ? -34.103 -4.559 33.698 1.00 50.75 169 ALA A CA 1
ATOM 1298 C C . ALA A 1 169 ? -32.832 -4.707 32.851 1.00 50.75 169 ALA A C 1
ATOM 1300 O O . ALA A 1 169 ? -32.611 -3.901 31.953 1.00 50.75 169 ALA A O 1
ATOM 1301 N N . ASP A 1 170 ? -31.973 -5.664 33.216 1.00 56.75 170 ASP A N 1
ATOM 1302 C CA . ASP A 1 170 ? -30.757 -6.030 32.478 1.00 56.75 170 ASP A CA 1
ATOM 1303 C C . ASP A 1 170 ? -31.138 -6.403 31.042 1.00 56.75 170 ASP A C 1
ATOM 1305 O O . ASP A 1 170 ? -31.582 -7.523 30.780 1.00 56.75 170 ASP A O 1
ATOM 1309 N N . GLU A 1 171 ? -30.967 -5.474 30.113 1.00 59.31 171 GLU A N 1
ATOM 1310 C CA . GLU A 1 171 ? -30.754 -5.836 28.723 1.00 59.31 171 GLU A CA 1
ATOM 1311 C C . GLU A 1 171 ? -29.271 -5.630 28.456 1.00 59.31 171 GLU A C 1
ATOM 1313 O O . GLU A 1 171 ? -28.780 -4.502 28.393 1.00 59.31 171 GLU A O 1
ATOM 1318 N N . ASP A 1 172 ? -28.557 -6.754 28.402 1.00 71.94 172 ASP A N 1
ATOM 1319 C CA . ASP A 1 172 ? -27.193 -6.830 27.896 1.00 71.94 172 ASP A CA 1
ATOM 1320 C C . ASP A 1 172 ? -27.108 -6.116 26.535 1.00 71.94 172 ASP A C 1
ATOM 1322 O O . ASP A 1 172 ? -28.089 -6.092 25.789 1.00 71.94 172 ASP A O 1
ATOM 1326 N N . ILE A 1 173 ? -25.927 -5.590 26.186 1.00 80.38 173 ILE A N 1
ATOM 1327 C CA . ILE A 1 173 ? -25.642 -5.144 24.812 1.00 80.38 173 ILE A CA 1
ATOM 1328 C C . ILE A 1 173 ? -26.011 -6.297 23.873 1.00 80.38 173 ILE A C 1
ATOM 1330 O O . ILE A 1 173 ? -25.432 -7.389 23.962 1.00 80.38 173 ILE A O 1
ATOM 1334 N N . ALA A 1 174 ? -27.009 -6.077 23.022 1.00 82.50 174 ALA A N 1
ATOM 1335 C CA . ALA A 1 174 ? -27.502 -7.102 22.125 1.00 82.50 174 ALA A CA 1
ATOM 1336 C C . ALA A 1 174 ? -26.476 -7.360 21.017 1.00 82.50 174 ALA A C 1
ATOM 1338 O O . ALA A 1 174 ? -25.642 -6.520 20.694 1.00 82.50 174 ALA A O 1
ATOM 1339 N N . ALA A 1 175 ? -26.545 -8.535 20.388 1.00 82.31 175 ALA A N 1
ATOM 1340 C CA . ALA A 1 175 ? -25.608 -8.898 19.322 1.00 82.31 175 ALA A CA 1
ATOM 1341 C C . ALA A 1 175 ? -25.694 -7.995 18.071 1.00 82.31 175 ALA A C 1
ATOM 1343 O O . ALA A 1 175 ? -24.820 -8.089 17.218 1.00 82.31 175 ALA A O 1
ATOM 1344 N N . ALA A 1 176 ? -26.749 -7.182 17.949 1.00 85.88 176 ALA A N 1
ATOM 1345 C CA . ALA A 1 176 ? -26.942 -6.225 16.861 1.00 85.88 176 ALA A CA 1
ATOM 1346 C C . ALA A 1 176 ? -26.536 -4.789 17.238 1.00 85.88 176 ALA A C 1
ATOM 1348 O O . ALA A 1 176 ? -26.512 -3.928 16.368 1.00 85.88 176 ALA A O 1
ATOM 1349 N N . ASP A 1 177 ? -26.218 -4.526 18.508 1.00 88.75 177 ASP A N 1
ATOM 1350 C CA . ASP A 1 177 ? -25.863 -3.186 18.968 1.00 88.75 177 ASP A CA 1
ATOM 1351 C C . ASP A 1 177 ? -24.440 -2.814 18.544 1.00 88.75 177 ASP A C 1
ATOM 1353 O O . ASP A 1 177 ? -23.535 -3.652 18.495 1.00 88.75 177 ASP A O 1
ATOM 1357 N N . GLU A 1 178 ? -24.216 -1.523 18.305 1.00 91.31 178 GLU A N 1
ATOM 1358 C CA . GLU A 1 178 ? -22.975 -1.026 17.710 1.00 91.31 178 GLU A CA 1
ATOM 1359 C C . GLU A 1 178 ? -22.363 0.116 18.530 1.00 91.31 178 GLU A C 1
ATOM 1361 O O . GLU A 1 178 ? -23.062 0.959 19.098 1.00 91.31 178 GLU A O 1
ATOM 1366 N N . ILE A 1 179 ? -21.028 0.178 18.564 1.00 92.00 179 ILE A N 1
ATOM 1367 C CA . ILE A 1 179 ? -20.275 1.293 19.153 1.00 92.00 179 ILE A CA 1
ATOM 1368 C C . ILE A 1 179 ? -19.538 2.024 18.033 1.00 92.00 179 ILE A C 1
ATOM 1370 O O . ILE A 1 179 ? -18.718 1.443 17.323 1.00 92.00 179 ILE A O 1
ATOM 1374 N N . TYR A 1 180 ? -19.783 3.326 17.916 1.00 93.12 180 TYR A N 1
ATOM 1375 C CA . TYR A 1 180 ? -19.124 4.202 16.958 1.00 93.12 180 TYR A CA 1
ATOM 1376 C C . TYR A 1 180 ? -18.071 5.048 17.664 1.00 93.12 180 TYR A C 1
ATOM 1378 O O . TYR A 1 180 ? -18.392 5.840 18.550 1.00 93.12 180 TYR A O 1
ATOM 1386 N N . ILE A 1 181 ? -16.817 4.935 17.227 1.00 93.31 181 ILE A N 1
ATOM 1387 C CA . ILE A 1 181 ? -15.705 5.742 17.736 1.00 93.31 181 ILE A CA 1
ATOM 1388 C C . ILE A 1 181 ? -15.157 6.595 16.593 1.00 93.31 181 ILE A C 1
ATOM 1390 O O . ILE A 1 181 ? -14.756 6.081 15.550 1.00 93.31 181 ILE A O 1
ATOM 1394 N N . GLY A 1 182 ? -15.165 7.914 16.779 1.00 92.12 182 GLY A N 1
ATOM 1395 C CA . GLY A 1 182 ? -14.762 8.889 15.771 1.00 92.12 182 GLY A CA 1
ATOM 1396 C C . GLY A 1 182 ? -13.432 9.558 16.098 1.00 92.12 182 GLY A C 1
ATOM 1397 O O . GLY A 1 182 ? -13.207 9.987 17.231 1.00 92.12 182 GLY A O 1
ATOM 1398 N N . PHE A 1 183 ? -12.583 9.726 15.085 1.00 89.25 183 PHE A N 1
ATOM 1399 C CA . PHE A 1 183 ? -11.321 10.463 15.168 1.00 89.25 183 PHE A CA 1
ATOM 1400 C C . PHE A 1 183 ? -11.228 11.491 14.030 1.00 89.25 183 PHE A C 1
ATOM 1402 O O . PHE A 1 183 ? -11.756 11.248 12.943 1.00 89.25 183 PHE A O 1
ATOM 1409 N N . PRO A 1 184 ? -10.563 12.641 14.245 1.00 84.69 184 PRO A N 1
ATOM 1410 C CA . PRO A 1 184 ? -10.409 13.673 13.218 1.00 84.69 184 PRO A CA 1
ATOM 1411 C C . PRO A 1 184 ? -9.299 13.336 12.210 1.00 84.69 184 PRO A C 1
ATOM 1413 O O . PRO A 1 184 ? -9.168 14.001 11.184 1.00 84.69 184 PRO A O 1
ATOM 1416 N N . ILE A 1 185 ? -8.491 12.323 12.520 1.00 82.75 185 ILE A N 1
ATOM 1417 C CA . ILE A 1 185 ? -7.385 11.813 11.714 1.00 82.75 185 ILE A CA 1
ATOM 1418 C C . ILE A 1 185 ? -7.466 10.287 11.656 1.00 82.75 185 ILE A C 1
ATOM 1420 O O . ILE A 1 185 ? -8.189 9.670 12.441 1.00 82.75 185 ILE A O 1
ATOM 1424 N N . ARG A 1 186 ? -6.715 9.675 10.736 1.00 80.06 186 ARG A N 1
ATOM 1425 C CA . ARG A 1 186 ? -6.565 8.217 10.700 1.00 80.06 186 ARG A CA 1
ATOM 1426 C C . ARG A 1 186 ? -5.863 7.737 11.968 1.00 80.06 186 ARG A C 1
ATOM 1428 O O . ARG A 1 186 ? -4.971 8.406 12.485 1.00 80.06 186 ARG A O 1
ATOM 1435 N N . VAL A 1 187 ? -6.282 6.578 12.462 1.00 82.12 187 VAL A N 1
ATOM 1436 C CA . VAL A 1 187 ? -5.700 5.931 13.639 1.00 82.12 187 VAL A CA 1
ATOM 1437 C C . VAL A 1 187 ? -5.361 4.485 13.306 1.00 82.12 187 VAL A C 1
ATOM 1439 O O . VAL A 1 187 ? -6.050 3.849 12.516 1.00 82.12 187 VAL A O 1
ATOM 1442 N N . ILE A 1 188 ? -4.311 3.970 13.939 1.00 82.69 188 ILE A N 1
ATOM 1443 C CA . ILE A 1 188 ? -3.846 2.577 13.804 1.00 82.69 188 ILE A CA 1
ATOM 1444 C C . ILE A 1 188 ? -4.439 1.655 14.881 1.00 82.69 188 ILE A C 1
ATOM 1446 O O . ILE A 1 188 ? -3.990 0.532 15.097 1.00 82.69 188 ILE A O 1
ATOM 1450 N N . GLY A 1 189 ? -5.402 2.166 15.641 1.00 88.56 189 GLY A N 1
ATOM 1451 C CA . GLY A 1 189 ? -5.935 1.510 16.819 1.00 88.56 189 GLY A CA 1
ATOM 1452 C C . GLY A 1 189 ? -6.469 2.500 17.834 1.00 88.56 189 GLY A C 1
ATOM 1453 O O . GLY A 1 189 ? -6.374 3.718 17.669 1.00 88.56 189 GLY A O 1
ATOM 1454 N N . PHE A 1 190 ? -7.035 1.958 18.898 1.00 89.69 190 PHE A N 1
ATOM 1455 C CA . PHE A 1 190 ? -7.545 2.721 20.023 1.00 89.69 190 PHE A CA 1
ATOM 1456 C C . PHE A 1 190 ? -7.381 1.919 21.313 1.00 89.69 190 PHE A C 1
ATOM 1458 O O . PHE A 1 190 ? -7.461 0.692 21.326 1.00 89.69 190 PHE A O 1
ATOM 1465 N N . SER A 1 191 ? -7.138 2.622 22.417 1.00 91.06 191 SER A N 1
ATOM 1466 C CA . SER A 1 191 ? -7.072 2.018 23.746 1.00 91.06 191 SER A CA 1
ATOM 1467 C C . SER A 1 191 ? -8.396 2.222 24.463 1.00 91.06 191 SER A C 1
ATOM 1469 O O . SER A 1 191 ? -8.912 3.338 24.505 1.00 91.06 191 SER A O 1
ATOM 1471 N N . LEU A 1 192 ? -8.913 1.156 25.068 1.00 89.94 192 LEU A N 1
ATOM 1472 C CA . LEU A 1 192 ? -10.103 1.191 25.907 1.00 89.94 192 LEU A CA 1
ATOM 1473 C C . LEU A 1 192 ? -9.717 0.847 27.338 1.00 89.94 192 LEU A C 1
ATOM 1475 O O . LEU A 1 192 ? -9.103 -0.193 27.596 1.00 89.94 192 LEU A O 1
ATOM 1479 N N . ASP A 1 193 ? -10.093 1.717 28.271 1.00 88.44 193 ASP A N 1
ATOM 1480 C CA . ASP A 1 193 ? -9.976 1.432 29.696 1.00 88.44 193 ASP A CA 1
ATOM 1481 C C . ASP A 1 193 ? -11.313 0.909 30.226 1.00 88.44 193 ASP A C 1
ATOM 1483 O O . ASP A 1 193 ? -12.306 1.633 30.295 1.00 88.44 193 ASP A O 1
ATOM 1487 N N . VAL A 1 194 ? -11.350 -0.381 30.564 1.00 86.00 194 VAL A N 1
ATOM 1488 C CA . VAL A 1 194 ? -12.543 -1.047 31.083 1.00 86.00 194 VAL A CA 1
ATOM 1489 C C . VAL A 1 194 ? -12.478 -1.032 32.604 1.00 86.00 194 VAL A C 1
ATOM 1491 O O . VAL A 1 194 ? -11.622 -1.672 33.222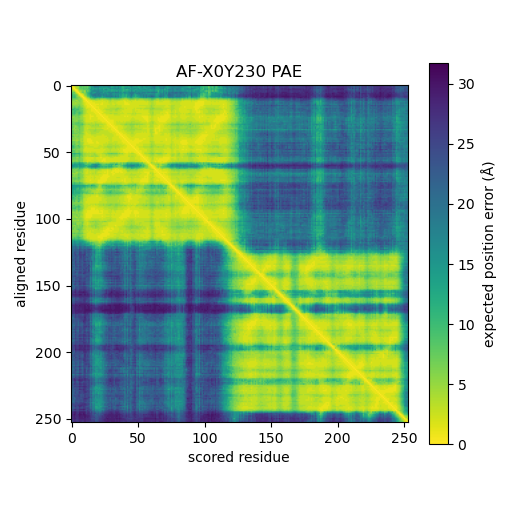 1.00 86.00 194 VAL A O 1
ATOM 1494 N N . VAL A 1 195 ? -13.425 -0.338 33.235 1.00 78.50 195 VAL A N 1
ATOM 1495 C CA . VAL A 1 195 ? -13.486 -0.243 34.696 1.00 78.50 195 VAL A CA 1
ATOM 1496 C C . VAL A 1 195 ? -13.956 -1.574 35.292 1.00 78.50 195 VAL A C 1
ATOM 1498 O O . VAL A 1 195 ? -15.143 -1.814 35.500 1.00 78.50 195 VAL A O 1
ATOM 1501 N N . SER A 1 196 ? -12.990 -2.439 35.601 1.00 68.94 196 SER A N 1
ATOM 1502 C CA . SER A 1 196 ? -13.215 -3.802 36.115 1.00 68.94 196 SER A CA 1
ATOM 1503 C C . SER A 1 196 ? -14.000 -3.900 37.434 1.00 68.94 196 SER A C 1
ATOM 1505 O O . SER A 1 196 ? -14.445 -4.987 37.792 1.00 68.94 196 SER A O 1
ATOM 1507 N N . GLU A 1 197 ? -14.178 -2.789 38.157 1.00 68.19 197 GLU A N 1
ATOM 1508 C CA . GLU A 1 197 ? -14.918 -2.728 39.427 1.00 68.19 197 GLU A CA 1
ATOM 1509 C C . GLU A 1 197 ? -16.450 -2.682 39.246 1.00 68.19 197 GLU A C 1
ATOM 1511 O O . GLU A 1 197 ? -17.167 -2.894 40.222 1.00 68.19 197 GLU A O 1
ATOM 1516 N N . TYR A 1 198 ? -16.956 -2.429 38.029 1.00 69.50 198 TYR A N 1
ATOM 1517 C CA . TYR A 1 198 ? -18.397 -2.329 37.758 1.00 69.50 198 TYR A CA 1
ATOM 1518 C C . TYR A 1 198 ? -18.908 -3.480 36.892 1.00 69.50 198 TYR A C 1
ATOM 1520 O O . TYR A 1 198 ? -19.436 -4.460 37.411 1.00 69.50 198 TYR A O 1
ATOM 1528 N N . HIS A 1 199 ? -18.754 -3.366 35.574 1.00 74.38 199 HIS A N 1
ATOM 1529 C CA . HIS A 1 199 ? -19.274 -4.331 34.614 1.00 74.38 199 HIS A CA 1
ATOM 1530 C C . HIS A 1 199 ? -18.229 -4.540 33.523 1.00 74.38 199 HIS A C 1
ATOM 1532 O O . HIS A 1 199 ? -17.823 -3.597 32.849 1.00 74.38 199 HIS A O 1
ATOM 1538 N N . ASN A 1 200 ? -17.781 -5.781 33.371 1.00 83.81 200 ASN A N 1
ATOM 1539 C CA . ASN A 1 200 ? -17.021 -6.233 32.219 1.00 83.81 200 ASN A CA 1
ATOM 1540 C C . ASN A 1 200 ? -17.797 -7.351 31.531 1.00 83.81 200 ASN A C 1
ATOM 1542 O O . ASN A 1 200 ? -18.644 -8.010 32.140 1.00 83.81 200 ASN A O 1
ATOM 1546 N N . ASN A 1 201 ? -17.512 -7.575 30.255 1.00 85.81 201 ASN A N 1
ATOM 1547 C CA . ASN A 1 201 ? -18.229 -8.604 29.530 1.00 85.81 201 ASN A CA 1
ATOM 1548 C C . ASN A 1 201 ? -17.873 -10.005 30.067 1.00 85.81 201 ASN A C 1
ATOM 1550 O O . ASN A 1 201 ? -16.731 -10.471 30.004 1.00 85.81 201 ASN A O 1
ATOM 1554 N N . GLY A 1 202 ? -18.888 -10.685 30.601 1.00 86.06 202 GLY A N 1
ATOM 1555 C CA . GLY A 1 202 ? -18.802 -12.049 31.109 1.00 86.06 202 GLY A CA 1
ATOM 1556 C C . GLY A 1 202 ? -19.085 -13.124 30.057 1.00 86.06 202 GLY A C 1
ATOM 1557 O O . GLY A 1 202 ? -18.797 -14.297 30.317 1.00 86.06 202 GLY 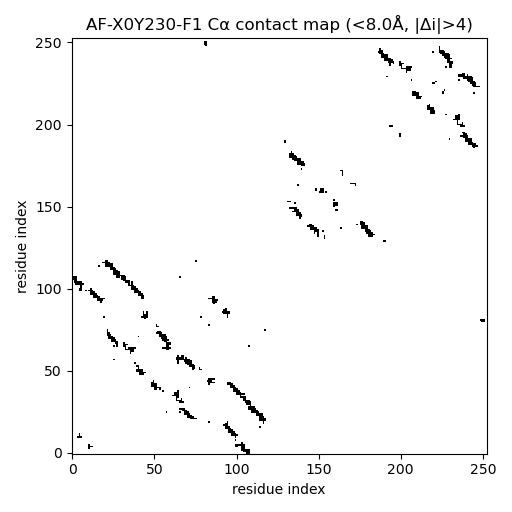A O 1
ATOM 1558 N N . ASN A 1 203 ? -19.593 -12.753 28.884 1.00 87.94 203 ASN A N 1
ATOM 1559 C CA . ASN A 1 203 ? -20.045 -13.671 27.844 1.00 87.94 203 ASN A CA 1
ATOM 1560 C C . ASN A 1 203 ? -18.973 -13.881 26.769 1.00 87.94 203 ASN A C 1
ATOM 1562 O O . ASN A 1 203 ? -18.152 -13.005 26.502 1.00 87.94 203 ASN A O 1
ATOM 1566 N N . ALA A 1 204 ? -18.956 -15.076 26.169 1.00 90.88 204 ALA A N 1
ATOM 1567 C CA . ALA A 1 204 ? -18.066 -15.360 25.049 1.00 90.88 204 ALA A CA 1
ATOM 1568 C C . ALA A 1 204 ? -18.476 -14.508 23.843 1.00 90.88 204 ALA A C 1
ATOM 1570 O O . ALA A 1 204 ? -19.635 -14.541 23.434 1.00 90.88 204 ALA A O 1
ATOM 1571 N N . SER A 1 205 ? -17.530 -13.759 23.291 1.00 90.31 205 SER A N 1
ATOM 1572 C CA . SER A 1 205 ? -17.771 -12.823 22.195 1.00 90.31 205 SER A CA 1
ATOM 1573 C C . SER A 1 205 ? -16.483 -12.563 21.423 1.00 90.31 205 SER A C 1
ATOM 1575 O O . SER A 1 205 ? -15.378 -12.724 21.951 1.00 90.31 205 SER A O 1
ATOM 1577 N N . THR A 1 206 ? -16.638 -12.178 20.159 1.00 89.69 206 THR A N 1
ATOM 1578 C CA . THR A 1 206 ? -15.540 -11.784 19.270 1.00 89.69 206 THR A CA 1
ATOM 1579 C C . THR A 1 206 ? -15.748 -10.329 18.886 1.00 89.69 206 THR A C 1
ATOM 1581 O O . THR A 1 206 ? -16.881 -9.928 18.643 1.00 89.69 206 THR A O 1
ATOM 1584 N N . LEU A 1 207 ? -14.672 -9.545 18.886 1.00 90.69 207 LEU A N 1
ATOM 1585 C CA . LEU A 1 207 ? -14.710 -8.166 18.422 1.00 90.69 207 LEU A CA 1
ATOM 1586 C C . LEU A 1 207 ? -14.706 -8.144 16.894 1.00 90.69 207 LEU A C 1
ATOM 1588 O O . LEU A 1 207 ? -13.809 -8.717 16.276 1.00 90.69 207 LEU A O 1
ATOM 1592 N N . GLU A 1 208 ? -15.665 -7.436 16.314 1.00 91.62 208 GLU A N 1
ATOM 1593 C CA . GLU A 1 208 ? -15.666 -7.055 14.904 1.00 91.62 208 GLU A CA 1
ATOM 1594 C C . GLU A 1 208 ? -15.477 -5.538 14.828 1.00 91.62 208 GLU A C 1
ATOM 1596 O O . GLU A 1 208 ? -16.067 -4.793 15.613 1.00 91.62 208 GLU A O 1
ATOM 1601 N N . VAL A 1 209 ? -14.621 -5.069 13.920 1.00 92.31 209 VAL A N 1
ATOM 1602 C CA . VAL A 1 209 ? -14.352 -3.636 13.747 1.00 92.31 209 VAL A CA 1
ATOM 1603 C C . VAL A 1 209 ? -14.580 -3.267 12.296 1.00 92.31 209 VAL A C 1
ATOM 1605 O O . VAL A 1 209 ? -14.087 -3.941 11.397 1.00 92.31 209 VAL A O 1
ATOM 1608 N N . TYR A 1 210 ? -15.284 -2.164 12.066 1.00 92.19 210 TYR A N 1
ATOM 1609 C CA . TYR A 1 210 ? -15.577 -1.652 10.734 1.00 92.19 210 TYR A CA 1
ATOM 1610 C C . TYR A 1 210 ? -15.096 -0.203 10.611 1.00 92.19 210 TYR A C 1
ATOM 1612 O O . TYR A 1 210 ? -15.128 0.554 11.582 1.00 92.19 210 TYR A O 1
ATOM 1620 N N . TYR A 1 211 ? -14.680 0.210 9.413 1.00 90.44 211 TYR A N 1
ATOM 1621 C CA . TYR A 1 211 ? -14.404 1.612 9.090 1.00 90.44 211 TYR A CA 1
ATOM 1622 C C . TYR A 1 211 ? -15.299 2.114 7.960 1.00 90.44 211 TYR A C 1
ATOM 1624 O O . TYR A 1 211 ? -15.717 1.360 7.081 1.00 90.44 211 TYR A O 1
ATOM 1632 N N . TRP A 1 212 ? -15.583 3.415 7.967 1.00 89.88 212 TRP A N 1
ATOM 1633 C CA . TRP A 1 212 ? -16.358 4.057 6.914 1.00 89.88 212 TRP A CA 1
ATOM 1634 C C . TRP A 1 212 ? -15.461 4.431 5.729 1.00 89.88 212 TRP A C 1
A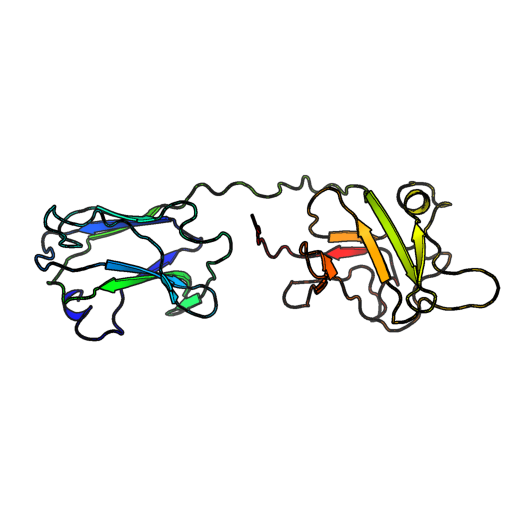TOM 1636 O O . TRP A 1 212 ? -14.548 5.244 5.863 1.00 89.88 212 TRP A O 1
ATOM 1646 N N . SER A 1 213 ? -15.749 3.885 4.546 1.00 84.81 213 SER A N 1
ATOM 1647 C CA . SER A 1 213 ? -14.995 4.156 3.310 1.00 84.81 213 SER A CA 1
ATOM 1648 C C . SER A 1 213 ? -15.375 5.473 2.617 1.00 84.81 213 SER A C 1
ATOM 1650 O O . SER A 1 213 ? -14.804 5.819 1.584 1.00 84.81 213 SER A O 1
ATOM 1652 N N . GLY A 1 214 ? -16.373 6.192 3.140 1.00 87.69 214 GLY A N 1
ATOM 1653 C CA . GLY A 1 214 ? -17.037 7.303 2.452 1.00 87.69 214 GLY A CA 1
ATOM 1654 C C . GLY A 1 214 ? -18.376 6.914 1.818 1.00 87.69 214 GLY A C 1
ATOM 1655 O O . GLY A 1 214 ? -19.194 7.793 1.548 1.00 87.69 214 GLY A O 1
ATOM 1656 N N . SER A 1 215 ? -18.625 5.617 1.609 1.00 87.88 215 SER A N 1
ATOM 1657 C CA . SER A 1 215 ? -19.868 5.112 1.007 1.00 87.88 215 SER A CA 1
ATOM 1658 C C . SER A 1 215 ? -20.413 3.836 1.647 1.00 87.88 215 SER A C 1
ATOM 1660 O O . SER A 1 215 ? -21.621 3.604 1.583 1.00 87.88 215 SER A O 1
ATOM 1662 N N . THR A 1 216 ? -19.557 3.019 2.262 1.00 91.06 216 THR A N 1
ATOM 1663 C CA . THR A 1 216 ? -19.938 1.768 2.926 1.00 91.06 216 THR A CA 1
ATOM 1664 C C . THR A 1 216 ? -19.084 1.525 4.166 1.00 91.06 216 THR A C 1
ATOM 1666 O O . THR A 1 216 ? -17.936 1.969 4.237 1.00 91.06 216 THR A O 1
ATOM 1669 N N . TRP A 1 217 ? -19.615 0.761 5.117 1.00 89.81 217 TRP A N 1
ATOM 1670 C CA . TRP A 1 217 ? -18.814 0.170 6.185 1.00 89.81 217 TRP A CA 1
ATOM 1671 C C . TRP A 1 217 ? -18.005 -1.007 5.632 1.00 89.81 217 TRP A C 1
ATOM 1673 O O . TRP A 1 217 ? -18.527 -1.814 4.860 1.00 89.81 217 TRP A O 1
ATOM 1683 N N . VAL A 1 218 ? -16.720 -1.063 5.970 1.00 90.00 218 VAL A N 1
ATOM 1684 C CA . VAL A 1 218 ? -15.779 -2.105 5.543 1.00 90.00 218 VAL A CA 1
ATOM 1685 C C . VAL A 1 218 ? -15.177 -2.750 6.784 1.00 90.00 218 VAL A C 1
ATOM 1687 O O . VAL A 1 218 ? -14.685 -2.047 7.661 1.00 90.00 218 VAL A O 1
ATOM 1690 N N . GLU A 1 219 ? -15.232 -4.076 6.852 1.00 90.38 219 GLU A N 1
ATOM 1691 C CA . GLU A 1 219 ? -14.739 -4.871 7.980 1.00 90.38 219 GLU A CA 1
ATOM 1692 C C . GLU A 1 219 ? -13.201 -4.933 8.010 1.00 90.38 219 GLU A C 1
ATOM 1694 O O . GLU A 1 219 ? -12.561 -5.129 6.972 1.00 90.38 219 GLU A O 1
ATOM 1699 N N . TYR A 1 220 ? -12.623 -4.811 9.206 1.00 86.62 220 TYR A N 1
ATOM 1700 C CA . TYR A 1 220 ? -11.268 -5.256 9.524 1.00 86.62 220 TYR A CA 1
ATOM 1701 C C . TYR A 1 220 ? -11.295 -6.738 9.886 1.00 86.62 220 TYR A C 1
ATOM 1703 O O . TYR A 1 220 ? -11.963 -7.159 10.825 1.00 86.62 220 TYR A O 1
ATOM 1711 N N . THR A 1 221 ? -10.512 -7.530 9.169 1.00 80.19 221 THR A N 1
ATOM 1712 C CA . THR A 1 221 ? -10.445 -8.982 9.330 1.00 80.19 221 THR A CA 1
ATOM 1713 C C . THR A 1 221 ? -9.137 -9.417 9.992 1.00 80.19 221 THR A C 1
ATOM 1715 O O . THR A 1 221 ? -8.185 -8.651 10.115 1.00 80.19 221 THR A O 1
ATOM 1718 N N . ALA A 1 222 ? -9.024 -10.697 10.356 1.00 67.62 222 ALA A N 1
ATOM 1719 C CA . ALA A 1 222 ? -7.756 -11.267 10.829 1.00 67.62 222 ALA A CA 1
ATOM 1720 C C . ALA A 1 222 ? -6.627 -11.214 9.774 1.00 67.62 222 ALA A C 1
ATOM 1722 O O . ALA A 1 222 ? -5.453 -11.300 10.127 1.00 67.62 222 ALA A O 1
ATOM 1723 N N . ALA A 1 223 ? -6.962 -11.074 8.484 1.00 65.75 223 ALA A N 1
ATOM 1724 C CA . ALA A 1 223 ? -5.976 -10.829 7.429 1.00 65.75 223 ALA A CA 1
ATOM 1725 C C . ALA A 1 223 ? -5.408 -9.397 7.468 1.00 65.75 223 ALA A C 1
ATOM 1727 O O . ALA A 1 223 ? -4.409 -9.129 6.806 1.00 65.75 223 ALA A O 1
ATOM 1728 N N . ASP A 1 224 ? -6.036 -8.519 8.249 1.00 67.94 224 ASP A N 1
ATOM 1729 C CA . ASP A 1 224 ? -5.660 -7.122 8.477 1.00 67.94 224 ASP A CA 1
ATOM 1730 C C . ASP A 1 224 ? -4.975 -6.953 9.841 1.00 67.94 224 ASP A C 1
ATOM 1732 O O . ASP A 1 224 ? -4.939 -5.859 10.394 1.00 67.94 224 ASP A O 1
ATOM 1736 N N . GLU A 1 225 ? -4.498 -8.069 10.407 1.00 77.88 225 GLU A N 1
ATOM 1737 C CA . GLU A 1 225 ? -3.805 -8.144 11.696 1.00 77.88 225 GLU A CA 1
ATOM 1738 C C . GLU A 1 225 ? -4.575 -7.467 12.850 1.00 77.88 225 GLU A C 1
ATOM 1740 O O . GLU A 1 225 ? -3.983 -6.986 13.817 1.00 77.88 225 GLU A O 1
ATOM 1745 N N . LEU A 1 226 ? -5.917 -7.476 12.785 1.00 85.44 226 LEU A N 1
ATOM 1746 C CA . LEU A 1 226 ? -6.777 -7.015 13.874 1.00 85.44 226 LEU A CA 1
ATOM 1747 C C . LEU A 1 226 ? -6.423 -7.766 15.165 1.00 85.44 226 LEU A C 1
ATOM 1749 O O . LEU A 1 226 ? -6.531 -8.995 15.239 1.00 85.44 226 LEU A O 1
ATOM 1753 N N . THR A 1 227 ? -6.044 -7.020 16.203 1.00 89.19 227 THR A N 1
ATOM 1754 C CA . THR A 1 227 ? -5.815 -7.578 17.542 1.00 89.19 227 THR A CA 1
ATOM 1755 C C . THR A 1 227 ? -6.720 -6.918 18.569 1.00 89.19 227 THR A C 1
ATOM 1757 O O . THR A 1 227 ? -6.849 -5.697 18.604 1.00 89.19 227 THR A O 1
ATOM 1760 N N . ASP A 1 228 ? -7.338 -7.739 19.423 1.00 92.56 228 ASP A N 1
ATOM 1761 C CA . ASP A 1 228 ? -8.192 -7.293 20.524 1.00 92.56 228 ASP A CA 1
ATOM 1762 C C . ASP A 1 228 ? -7.490 -7.514 21.872 1.00 92.56 228 ASP A C 1
ATOM 1764 O O . ASP A 1 228 ? -7.564 -8.588 22.477 1.00 92.56 228 ASP A O 1
ATOM 1768 N N . GLY A 1 229 ? -6.810 -6.478 22.364 1.00 92.44 229 GLY A N 1
ATOM 1769 C CA . GLY A 1 229 ? -6.187 -6.469 23.686 1.00 92.44 229 GLY A CA 1
ATOM 1770 C C . GLY A 1 229 ? -7.185 -6.398 24.846 1.00 92.44 229 GLY A C 1
ATOM 1771 O O . GLY A 1 229 ? -6.811 -6.683 25.986 1.00 92.44 229 GLY A O 1
ATOM 1772 N N . THR A 1 230 ? -8.453 -6.068 24.581 1.00 93.44 230 THR A N 1
ATOM 1773 C CA . THR A 1 230 ? -9.521 -6.061 25.594 1.00 93.44 230 THR A CA 1
ATOM 1774 C C . THR A 1 230 ? -10.063 -7.467 25.875 1.00 93.44 230 THR A C 1
ATOM 1776 O O . THR A 1 230 ? -10.781 -7.684 26.860 1.00 93.44 230 THR A O 1
ATOM 1779 N N . SER A 1 231 ? -9.692 -8.447 25.040 1.00 93.38 231 SER A N 1
ATOM 1780 C CA . SER A 1 231 ? -10.131 -9.830 25.168 1.00 93.38 231 SER A CA 1
ATOM 1781 C C . SER A 1 231 ? -9.405 -10.591 26.273 1.00 93.38 231 SER A C 1
ATOM 1783 O O . SER A 1 231 ? -8.176 -10.594 26.365 1.00 93.38 231 SER A O 1
ATOM 1785 N N . LYS A 1 232 ? -10.165 -11.332 27.085 1.00 92.44 232 LYS A N 1
ATOM 1786 C CA . LYS A 1 232 ? -9.619 -12.311 28.034 1.00 92.44 232 LYS A CA 1
ATOM 1787 C C . LYS A 1 232 ? -10.504 -13.545 28.091 1.00 92.44 232 LYS A C 1
ATOM 1789 O O . LYS A 1 232 ? -11.701 -13.449 28.329 1.00 92.44 232 LYS A O 1
ATOM 1794 N N . ASN A 1 233 ? -9.906 -14.727 27.923 1.00 91.50 233 ASN A N 1
ATOM 1795 C CA . ASN A 1 233 ? -10.630 -16.005 27.876 1.00 91.50 233 ASN A CA 1
ATOM 1796 C C . ASN A 1 233 ? -11.753 -16.031 26.811 1.00 91.50 233 ASN A C 1
ATOM 1798 O O . ASN A 1 233 ? -12.816 -16.596 27.064 1.00 91.50 233 ASN A O 1
ATOM 1802 N N . SER A 1 234 ? -11.501 -15.455 25.626 1.00 91.06 234 SER A N 1
ATOM 1803 C CA . SER A 1 234 ? -12.451 -15.365 24.494 1.00 91.06 234 SER A CA 1
ATOM 1804 C C . SER A 1 234 ? -13.687 -14.497 24.770 1.00 91.06 234 SER A C 1
ATOM 1806 O O . SER A 1 234 ? -14.801 -14.839 24.376 1.00 91.06 234 SER A O 1
ATOM 1808 N N . LYS A 1 235 ? -13.493 -13.399 25.503 1.00 91.94 235 LYS A N 1
ATOM 1809 C CA . LYS A 1 235 ? -14.528 -12.422 25.854 1.00 91.94 235 LYS A CA 1
ATOM 1810 C C . LYS A 1 235 ? -13.972 -11.037 25.551 1.00 91.94 235 LYS A C 1
ATOM 1812 O O . LYS A 1 235 ? -13.067 -10.618 26.275 1.00 91.94 235 LYS A O 1
ATOM 1817 N N . THR A 1 236 ? -14.449 -10.366 24.500 1.00 91.25 236 THR A N 1
ATOM 1818 C CA . THR A 1 236 ? -14.052 -8.970 24.215 1.00 91.25 236 THR A CA 1
ATOM 1819 C C . THR A 1 236 ? -14.563 -8.029 25.309 1.00 91.25 236 THR A C 1
ATOM 1821 O O . THR A 1 236 ? -15.507 -8.393 26.010 1.00 91.25 236 THR A O 1
ATOM 1824 N N . PHE A 1 237 ? -13.931 -6.871 25.514 1.00 89.38 237 PHE A N 1
ATOM 1825 C CA . PHE A 1 237 ? -14.229 -5.913 26.593 1.00 89.38 237 PHE A CA 1
ATOM 1826 C C . PHE A 1 237 ? -14.219 -6.521 28.014 1.00 89.38 237 PHE A C 1
ATOM 1828 O O . PHE A 1 237 ? -14.904 -6.055 28.928 1.00 89.38 237 PHE A O 1
ATOM 1835 N N . CYS A 1 238 ? -13.444 -7.588 28.231 1.00 90.44 238 CYS A N 1
ATOM 1836 C CA . CYS A 1 238 ? -13.317 -8.239 29.539 1.00 90.44 238 CYS A CA 1
ATOM 1837 C C . CYS A 1 238 ? -12.235 -7.580 30.420 1.00 90.44 238 CYS A C 1
ATOM 1839 O O . CYS A 1 238 ? -12.233 -7.765 31.643 1.00 90.44 238 CYS A O 1
ATOM 1841 N N . GLN A 1 239 ? -11.309 -6.835 29.813 1.00 91.31 239 GLN A N 1
ATOM 1842 C CA . GLN A 1 239 ? -10.239 -6.083 30.471 1.00 91.31 239 GLN A CA 1
ATOM 1843 C C . GLN A 1 239 ? -9.902 -4.814 29.676 1.00 91.31 239 GLN A C 1
ATOM 1845 O O . GLN A 1 239 ? -10.234 -4.720 28.496 1.00 91.31 239 GLN A O 1
ATOM 1850 N N . SER A 1 240 ? -9.204 -3.867 30.304 1.00 91.88 240 SER A N 1
ATOM 1851 C CA . SER A 1 240 ? -8.586 -2.746 29.591 1.00 91.88 240 SER A CA 1
ATOM 1852 C C . SER A 1 240 ? -7.530 -3.257 28.614 1.00 91.88 240 SER A C 1
ATOM 1854 O O . SER A 1 240 ? -6.799 -4.205 28.919 1.00 91.88 240 SER A O 1
ATOM 1856 N N . GLY A 1 241 ? -7.427 -2.622 27.454 1.00 91.56 241 GLY A N 1
ATOM 1857 C CA . GLY A 1 241 ? -6.489 -3.039 26.425 1.00 91.56 241 GLY A CA 1
ATOM 1858 C C . GLY A 1 241 ? -6.580 -2.211 25.154 1.00 91.56 241 GLY A C 1
ATOM 1859 O O . GLY A 1 241 ? -7.450 -1.358 24.994 1.00 91.56 241 GLY A O 1
ATOM 1860 N N . GLU A 1 242 ? -5.644 -2.479 24.254 1.00 91.81 242 GLU A N 1
ATOM 1861 C CA . GLU A 1 242 ? -5.542 -1.822 22.957 1.00 91.81 242 GLU A CA 1
ATOM 1862 C C . GLU A 1 242 ? -6.188 -2.694 21.879 1.00 91.81 242 GLU A C 1
ATOM 1864 O O . GLU A 1 242 ? -5.903 -3.889 21.796 1.00 91.81 242 GLU A O 1
ATOM 1869 N N . VAL A 1 243 ? -7.036 -2.094 21.051 1.00 91.62 243 VAL A N 1
ATOM 1870 C CA . VAL A 1 243 ? -7.490 -2.677 19.790 1.00 91.62 243 VAL A CA 1
ATOM 1871 C C . VAL A 1 243 ? -6.616 -2.097 18.686 1.00 91.62 243 VAL A C 1
ATOM 1873 O O . VAL A 1 243 ? -6.626 -0.882 18.485 1.00 91.62 243 VAL A O 1
ATOM 1876 N N . ARG A 1 244 ? -5.849 -2.936 17.984 1.00 87.81 244 ARG A N 1
ATOM 1877 C CA . ARG A 1 244 ? -4.988 -2.483 16.876 1.00 87.81 244 ARG A CA 1
ATOM 1878 C C . ARG A 1 244 ? -5.600 -2.806 15.532 1.00 87.81 244 ARG A C 1
ATOM 1880 O O . ARG A 1 244 ? -6.079 -3.916 15.320 1.00 87.81 244 ARG A O 1
ATOM 1887 N N . LEU A 1 245 ? -5.521 -1.822 14.648 1.00 83.69 245 LEU A N 1
ATOM 1888 C CA . LEU A 1 245 ? -6.005 -1.831 13.280 1.00 83.69 245 LEU A CA 1
ATOM 1889 C C . LEU A 1 245 ? -4.769 -1.601 12.409 1.00 83.69 245 LEU A C 1
ATOM 1891 O O . LEU A 1 245 ? -4.318 -0.462 12.276 1.00 83.69 245 LEU A O 1
ATOM 1895 N N . GLU A 1 246 ? -4.145 -2.653 11.884 1.00 69.19 246 GLU A N 1
ATOM 1896 C CA . GLU A 1 246 ? -3.004 -2.422 11.001 1.00 69.19 246 GLU A CA 1
ATOM 1897 C C . GLU A 1 246 ? -3.484 -1.790 9.690 1.00 69.19 246 GLU A C 1
ATOM 1899 O O . GLU A 1 246 ? -4.484 -2.196 9.090 1.00 69.19 246 GLU A O 1
ATOM 1904 N N . ASP A 1 247 ? -2.806 -0.719 9.276 1.00 57.06 247 ASP A N 1
ATOM 1905 C CA . ASP A 1 247 ? -3.237 0.080 8.139 1.00 57.06 247 ASP A CA 1
ATOM 1906 C C . ASP A 1 247 ? -3.032 -0.692 6.830 1.00 57.06 247 ASP A C 1
ATOM 1908 O O . ASP A 1 247 ? -1.906 -0.963 6.401 1.00 57.06 247 ASP A O 1
ATOM 1912 N N . LYS A 1 248 ? -4.129 -0.971 6.120 1.00 51.12 248 LYS A N 1
ATOM 1913 C CA . LYS A 1 248 ? -4.067 -1.136 4.669 1.00 51.12 248 LYS A CA 1
ATOM 1914 C C . LYS A 1 248 ? -3.949 0.250 4.070 1.00 51.12 248 LYS A C 1
ATOM 1916 O O . LYS A 1 248 ? -4.964 0.790 3.632 1.00 51.12 248 LYS A O 1
ATOM 1921 N N . GLY A 1 249 ? -2.720 0.769 4.017 1.00 40.19 249 GLY A N 1
ATOM 1922 C CA . GLY A 1 249 ? -2.336 2.054 3.426 1.00 40.19 249 GLY A CA 1
ATOM 1923 C C . GLY A 1 249 ? -2.875 2.260 2.007 1.00 40.19 249 GLY A C 1
ATOM 1924 O O . GLY A 1 249 ? -2.157 2.165 1.013 1.00 40.19 249 GLY A O 1
ATOM 1925 N N . THR A 1 250 ? -4.169 2.548 1.915 1.00 36.00 250 THR A N 1
ATOM 1926 C CA . THR A 1 250 ? -4.898 2.779 0.680 1.00 36.00 250 THR A CA 1
ATOM 1927 C C . THR A 1 250 ? -5.490 4.171 0.802 1.00 36.00 250 THR A C 1
ATOM 1929 O O . THR A 1 250 ? -6.509 4.424 1.452 1.00 36.00 250 THR A O 1
ATOM 1932 N N . LEU A 1 251 ? -4.777 5.125 0.218 1.00 38.69 251 LEU A N 1
ATOM 1933 C CA . LEU A 1 251 ? -5.309 6.443 -0.076 1.00 38.69 251 LEU A CA 1
ATOM 1934 C C . LEU A 1 251 ? -6.244 6.309 -1.281 1.00 38.69 251 LEU A C 1
ATOM 1936 O O . LEU A 1 251 ? -5.788 6.143 -2.411 1.00 38.69 251 LEU A O 1
ATOM 1940 N N . VAL A 1 252 ? -7.551 6.419 -1.048 1.00 33.22 252 VAL A N 1
ATOM 1941 C CA . VAL A 1 252 ? -8.454 6.926 -2.085 1.00 33.22 252 VAL A CA 1
ATOM 1942 C C . VAL A 1 252 ? -8.277 8.445 -2.074 1.00 33.22 252 VAL A C 1
ATOM 1944 O O . VAL A 1 252 ? -8.533 9.084 -1.053 1.00 33.22 252 VAL A O 1
ATOM 1947 N N . LYS A 1 253 ? -7.733 8.987 -3.169 1.00 33.19 253 LYS A N 1
ATOM 1948 C CA . LYS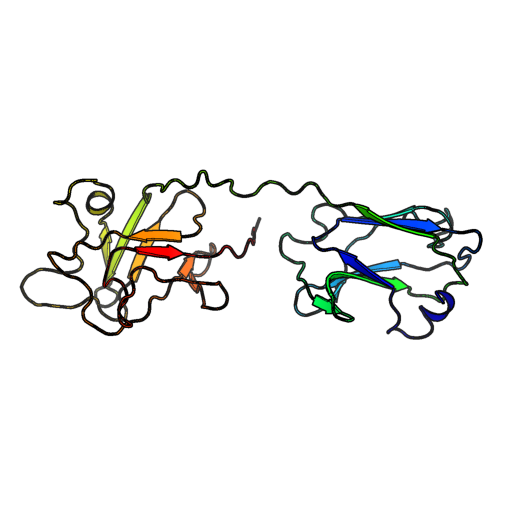 A 1 253 ? -7.710 10.430 -3.446 1.00 33.19 253 LYS A CA 1
ATOM 1949 C C . LYS A 1 253 ? -9.105 10.933 -3.789 1.00 33.19 253 LYS A C 1
ATOM 1951 O O . LYS A 1 253 ? -9.821 10.191 -4.498 1.00 33.19 253 LYS A O 1
#

Radius of gyration: 27.3 Å; Cα contacts (8 Å, |Δi|>4): 491; chains: 1; bounding box: 64×32×74 Å

Organism: NCBI:txid412755

Secondary structure (DSSP, 8-state):
-GGGTTTSTT--EEEEESS--SEEEEEE-S----S---EEEEEE-SSSEEE--PEE-SSBTTTBTTSSSEEEE--TTTS-TT---EEEETTEEEEEEEEEESS------EEEEEEE-----------S-----SEEEEEETTTTEEEE-HHHHS---TT-------SSS-----TT-EEEEE-SS--SEEEE---TTT----S-----EEEE-SSSEEEE-GGGT-EETT-SSS-TTSS-EEEE---------

Nearest PDB structures (foldseek):
  7mlk-assembly1_A  TM=3.359E-01  e=6.033E+00  Homo sapiens

Mean predicted aligned error: 13.39 Å